Protein AF-A0A2I0QA79-F1 (afdb_monomer)

Nearest PDB structures (foldseek):
  6n4a-assembly2_F  TM=6.161E-01  e=1.098E-01  Cyanobium sp. PCC 7001
  3ab2-assembly3_J  TM=6.605E-01  e=5.230E-01  Corynebacterium glutamicum
  3ab4-assembly3_L  TM=6.770E-01  e=7.060E-01  Corynebacterium glutamicum
  3ab2-assembly4_M  TM=6.476E-01  e=1.287E+00  Corynebacterium glutamicum
  3fmb-assembly1_B  TM=4.091E-01  e=3.047E-01  Bacteroides fragilis NCTC 9343

Sequence (292 aa):
QEEHTGIIWVVPNRPDAFPVNGNRTGNPGLNLAFEDFHVIEYAYLDSLYFEPYTVKLPIYQIRLQEEYAHLEYNFMYLLDNCYPGFFSHFTDPYYNEFFIDGQLISTNNGIIYIYFYDEYFDPTLVLRSNTRSYNKHMNLILRKYDIKSYSYHPFVLNGDTLWRTITILSHYQDALPLYYDLLTNNNLYEYIFISSFRTFGDSSNPCGPYSGISDEVESTFKIFPNPAQDEILISGVIPESVIVYDVLGKMVVTKFDAETNKINIKHLPDGLYILKIISNDAKMYTDKIIKQ

Solvent-accessible surface area (backbone atoms only — not comparable to full-atom values): 16427 Å² total; per-residue (Å²): 128,90,67,60,79,12,69,45,78,34,33,56,76,45,85,41,63,40,65,72,74,44,51,36,39,68,31,38,29,57,15,40,49,32,56,79,54,41,42,69,32,28,43,84,70,51,68,47,58,36,91,91,63,84,49,74,42,61,34,27,38,37,29,30,40,74,95,44,9,82,46,44,64,64,49,50,43,31,40,55,77,41,39,77,36,34,48,69,71,48,69,72,55,88,81,67,83,55,58,60,98,84,41,76,64,74,74,58,43,19,35,36,38,38,31,28,51,77,91,47,66,63,75,41,64,43,59,74,42,51,56,34,40,66,28,71,68,60,40,50,53,37,58,75,60,66,32,71,39,36,46,68,48,75,43,66,59,98,85,39,68,58,34,38,36,35,44,35,41,27,50,44,91,45,34,63,62,48,51,53,56,53,70,71,43,92,64,60,58,78,44,66,46,75,44,75,64,69,78,86,71,80,91,65,74,71,31,68,62,42,39,68,93,78,73,93,63,86,62,74,49,49,71,41,56,68,67,20,53,50,49,37,34,57,41,74,62,66,65,67,45,58,43,33,21,39,69,70,23,46,82,73,46,77,64,60,39,80,92,75,39,33,34,70,44,57,88,56,74,72,44,61,31,36,40,39,36,34,26,80,85,74,47,64,47,61,50,80,41,41,38,93

pLDDT: mean 76.97, std 15.06, range [29.86, 94.44]

Mean predicted aligned error: 12.39 Å

Secondary structure (DSSP, 8-state):
------EEEEB--SGGGSBSSSS-BS-HHHHHHHHHTTEEEEEEEEEEEETTTTEEEEEEEEEE-GGGGGGHHHHHHHHHHHSTTTBTTS---SS---EETTEE--S-EEEEEEEEETTS--GGGSEEETTEES-HHHHHHHHHTT-SEEEEEEEEETTEEEEEEEEEEEEGGGHHHHHHHHHTS----SEEEEE-------SS-TTTTTS-S------SSEEESSSBSSEEEEESS-EEEEEEEETTS-EEE--EETTTTEEE-TTSPSEEEEEEEEETTS-EEEEEEEE-

Radius of gyration: 23.8 Å; Cα contacts (8 Å, |Δi|>4): 567; chains: 1; bounding box: 60×37×67 Å

Foldseek 3Di:
DPDQQQKDKWQAPDQQPADDDFQFGNFQLVLLLSVVLQWPGKAFDAWDQFPVRPDTTIMIMTGHDPVSSVCSQLSVVQCVQQVPRRHVRFPACPDDQDDDVNDGDDFQWWKKKFKDFPPQDDQQLADPDQQDGNDPLVNVLSVVQVWNGWHKDFDDDPNDGGMIMIMTTGRPVCNVVSQVSVVPPPRPTPDMDIHGDHRDDDPDPSNASSRRDDDDPPDLKDWPDAQDAFKIAIPRAQFPAKFKAASRSHTDFGDQDNVRRMGTCNPPDFDKIKMWGQGPVRHIDIDIGGYD

Structure (mmCIF, N/CA/C/O backbone):
data_AF-A0A2I0QA79-F1
#
_entry.id   AF-A0A2I0QA79-F1
#
loop_
_atom_site.group_PDB
_atom_site.id
_atom_site.type_symbol
_atom_site.label_atom_id
_atom_site.label_alt_id
_atom_site.label_comp_id
_atom_site.label_asym_id
_atom_site.label_entity_id
_atom_site.label_seq_id
_atom_site.pdbx_PDB_ins_code
_atom_site.Cartn_x
_atom_site.Cartn_y
_atom_site.Cartn_z
_atom_site.occupancy
_atom_site.B_iso_or_equiv
_atom_site.auth_seq_id
_atom_site.auth_comp_id
_atom_site.auth_asym_id
_atom_site.auth_atom_id
_atom_site.pdbx_PDB_model_num
ATOM 1 N N . GLN A 1 1 ? 10.371 18.541 -3.711 1.00 44.06 1 GLN A N 1
ATOM 2 C CA . GLN A 1 1 ? 9.339 18.197 -2.715 1.00 44.06 1 GLN A CA 1
ATOM 3 C C . GLN A 1 1 ? 8.970 16.755 -2.975 1.00 44.06 1 GLN A C 1
ATOM 5 O O . GLN A 1 1 ? 8.826 16.410 -4.141 1.00 44.06 1 GLN A O 1
ATOM 10 N N . GLU A 1 2 ? 8.923 15.920 -1.943 1.00 54.00 2 GLU A N 1
ATOM 11 C CA . GLU A 1 2 ? 8.399 14.560 -2.076 1.00 54.00 2 GLU A CA 1
ATOM 12 C C . GLU A 1 2 ? 6.900 14.666 -2.377 1.00 54.00 2 GLU A C 1
ATOM 14 O O . GLU A 1 2 ? 6.109 15.102 -1.549 1.00 54.00 2 GLU A O 1
ATOM 19 N N . GLU A 1 3 ? 6.525 14.390 -3.623 1.00 61.09 3 GLU A N 1
ATOM 20 C CA . GLU A 1 3 ? 5.136 14.387 -4.085 1.00 61.09 3 GLU A CA 1
ATOM 21 C C . GLU A 1 3 ? 4.438 13.081 -3.672 1.00 61.09 3 GLU A C 1
ATOM 23 O O . GLU A 1 3 ? 4.570 12.073 -4.357 1.00 61.09 3 GLU A O 1
ATOM 28 N N . HIS A 1 4 ? 3.781 13.059 -2.512 1.00 71.75 4 HIS A N 1
ATOM 29 C CA . HIS A 1 4 ? 3.063 11.870 -2.041 1.00 71.75 4 HIS A CA 1
ATOM 30 C C . HIS A 1 4 ? 1.753 11.692 -2.806 1.00 71.75 4 HIS A C 1
ATOM 32 O O . HIS A 1 4 ? 0.976 12.640 -2.927 1.00 71.75 4 HIS A O 1
ATOM 38 N N . THR A 1 5 ? 1.489 10.478 -3.285 1.00 74.50 5 THR A N 1
ATOM 39 C CA . THR A 1 5 ? 0.268 10.196 -4.057 1.00 74.50 5 THR A CA 1
ATOM 40 C C . THR A 1 5 ? -0.900 9.772 -3.172 1.00 74.50 5 THR A C 1
ATOM 42 O O . THR A 1 5 ? -2.057 9.910 -3.567 1.00 74.50 5 THR A O 1
ATOM 45 N N . GLY A 1 6 ? -0.607 9.262 -1.972 1.00 79.12 6 GLY A N 1
ATOM 46 C CA . GLY A 1 6 ? -1.583 8.611 -1.109 1.00 79.12 6 GLY A CA 1
ATOM 47 C C . GLY A 1 6 ? -2.053 7.277 -1.685 1.00 79.12 6 GLY A C 1
ATOM 48 O O . GLY A 1 6 ? -3.116 6.804 -1.295 1.00 79.12 6 GLY A O 1
ATOM 49 N N . ILE A 1 7 ? -1.321 6.686 -2.632 1.00 82.06 7 ILE A N 1
ATOM 50 C CA . ILE A 1 7 ? -1.709 5.451 -3.311 1.00 82.06 7 ILE A CA 1
ATOM 51 C C . ILE A 1 7 ? -0.731 4.342 -2.938 1.00 82.06 7 ILE A C 1
ATOM 53 O O . ILE A 1 7 ? 0.479 4.485 -3.060 1.00 82.06 7 ILE A O 1
ATOM 57 N N . ILE A 1 8 ? -1.278 3.208 -2.512 1.00 82.12 8 ILE A N 1
ATOM 58 C CA . ILE A 1 8 ? -0.517 2.023 -2.126 1.00 82.12 8 ILE A CA 1
ATOM 59 C C . ILE A 1 8 ? -1.059 0.839 -2.914 1.00 82.12 8 ILE A C 1
ATOM 61 O O . ILE A 1 8 ? -2.264 0.584 -2.914 1.00 82.12 8 ILE A O 1
ATOM 65 N N . TRP A 1 9 ? -0.181 0.088 -3.574 1.00 83.06 9 TRP A N 1
ATOM 66 C CA . TRP A 1 9 ? -0.557 -1.158 -4.240 1.00 83.06 9 TRP A CA 1
ATOM 67 C C . TRP A 1 9 ? -0.188 -2.348 -3.372 1.00 83.06 9 TRP A C 1
ATOM 69 O O . TRP A 1 9 ? 0.894 -2.398 -2.795 1.00 83.06 9 TRP A O 1
ATOM 79 N N . VAL A 1 10 ? -1.105 -3.305 -3.279 1.00 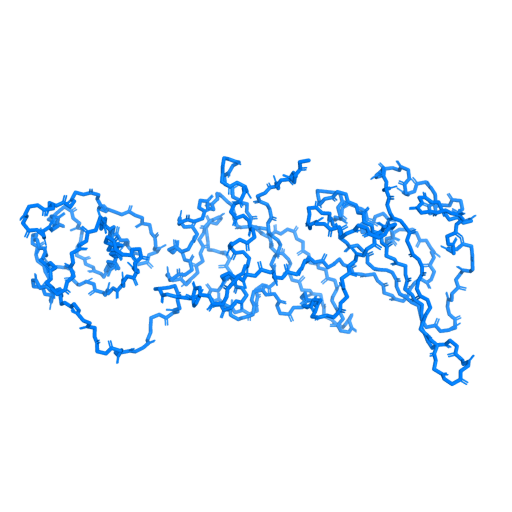81.75 10 VAL A N 1
ATOM 80 C CA . VAL A 1 10 ? -0.984 -4.471 -2.402 1.00 81.75 10 VAL A CA 1
ATOM 81 C C . VAL A 1 10 ? -1.425 -5.735 -3.135 1.00 81.75 10 VAL A C 1
ATOM 83 O O . VAL A 1 10 ? -2.297 -5.700 -4.007 1.00 81.75 10 VAL A O 1
ATOM 86 N N . VAL A 1 11 ? -0.825 -6.864 -2.769 1.00 80.81 11 VAL A N 1
ATOM 87 C CA . VAL A 1 11 ? -1.174 -8.214 -3.232 1.00 80.81 11 VAL A CA 1
ATOM 88 C C . VAL A 1 11 ? -1.498 -9.046 -1.992 1.00 80.81 11 VAL A C 1
ATOM 90 O O . VAL A 1 11 ? -0.636 -9.781 -1.495 1.00 80.81 11 VAL A O 1
ATOM 93 N N . PRO A 1 12 ? -2.715 -8.893 -1.437 1.00 83.44 12 PRO A N 1
ATOM 94 C CA . PRO A 1 12 ? -3.123 -9.609 -0.243 1.00 83.44 12 PRO A CA 1
ATOM 95 C C . PRO A 1 12 ? -3.187 -11.107 -0.553 1.00 83.44 12 PRO A C 1
ATOM 97 O O . PRO A 1 12 ? -3.862 -11.538 -1.487 1.00 83.44 12 PRO A O 1
ATOM 100 N N . ASN A 1 13 ? -2.509 -11.919 0.252 1.00 81.62 13 ASN A N 1
ATOM 101 C CA . ASN A 1 13 ? -2.552 -13.382 0.142 1.00 81.62 13 ASN A CA 1
ATOM 102 C C . ASN A 1 13 ? -3.418 -14.048 1.230 1.00 81.62 13 ASN A C 1
ATOM 104 O O . ASN A 1 13 ? -3.475 -15.276 1.318 1.00 81.62 13 ASN A O 1
ATOM 108 N N . ARG A 1 14 ? -4.099 -13.246 2.058 1.00 82.38 14 ARG A N 1
ATOM 109 C CA . ARG A 1 14 ? -4.958 -13.706 3.153 1.00 82.38 14 ARG A CA 1
ATOM 110 C C . ARG A 1 14 ? -6.431 -13.395 2.886 1.00 82.38 14 ARG A C 1
ATOM 112 O O . ARG A 1 14 ? -6.738 -12.264 2.520 1.00 82.38 14 ARG A O 1
ATOM 119 N N . PRO A 1 15 ? -7.364 -14.327 3.154 1.00 81.69 15 PRO A N 1
ATOM 120 C CA . PRO A 1 15 ? -8.796 -14.102 2.943 1.00 81.69 15 PRO A CA 1
ATOM 121 C C . PRO A 1 15 ? -9.368 -12.875 3.671 1.00 81.69 15 PRO A C 1
ATOM 123 O O . PRO A 1 15 ? -10.214 -12.175 3.125 1.00 81.69 15 PRO A O 1
ATOM 126 N N . ASP A 1 16 ? -8.905 -12.594 4.890 1.00 82.06 16 ASP A N 1
ATOM 127 C CA . ASP A 1 16 ? -9.392 -11.485 5.718 1.00 82.06 16 ASP A CA 1
ATOM 128 C C . ASP A 1 16 ? -8.793 -10.121 5.336 1.00 82.06 16 ASP A C 1
ATOM 130 O O . ASP A 1 16 ? -9.295 -9.093 5.781 1.00 82.06 16 ASP A O 1
ATOM 134 N N . ALA A 1 17 ? -7.768 -10.111 4.482 1.00 84.94 17 ALA A N 1
ATOM 135 C CA . ALA A 1 17 ? -7.099 -8.923 3.961 1.00 84.94 17 ALA A CA 1
ATOM 136 C C . ALA A 1 17 ? -7.733 -8.371 2.673 1.00 84.94 17 ALA A C 1
ATOM 138 O O . ALA A 1 17 ? -7.395 -7.266 2.249 1.00 84.94 17 ALA A O 1
ATOM 139 N N . PHE A 1 18 ? -8.624 -9.125 2.023 1.00 86.06 18 PHE A N 1
ATOM 140 C CA . PHE A 1 18 ? -9.298 -8.682 0.802 1.00 86.06 18 PHE A CA 1
ATOM 141 C C . PHE A 1 18 ? -10.356 -7.605 1.093 1.00 86.06 18 PHE A C 1
ATOM 143 O O . PHE A 1 18 ? -10.943 -7.594 2.181 1.00 86.06 18 PHE A O 1
ATOM 150 N N . PRO A 1 19 ? -10.635 -6.705 0.131 1.00 89.19 19 PRO A N 1
ATOM 151 C CA . PRO A 1 19 ? -11.665 -5.690 0.297 1.00 89.19 19 PRO A CA 1
ATOM 152 C C . PRO A 1 19 ? -13.058 -6.319 0.420 1.00 89.19 19 PRO A C 1
ATOM 154 O O . PRO A 1 19 ? -13.436 -7.183 -0.370 1.00 89.19 19 PRO A O 1
ATOM 157 N N . VAL A 1 20 ? -13.843 -5.839 1.385 1.00 85.75 20 VAL A N 1
ATOM 158 C CA . VAL A 1 20 ? -15.235 -6.258 1.625 1.00 85.75 20 VAL A CA 1
ATOM 159 C C . VAL A 1 20 ? -16.230 -5.247 1.052 1.00 85.75 20 VAL A C 1
ATOM 161 O O . VAL A 1 20 ? -17.222 -5.642 0.445 1.00 85.75 20 VAL A O 1
ATOM 164 N N . ASN A 1 21 ? -15.992 -3.942 1.226 1.00 79.12 21 ASN A N 1
ATOM 165 C CA . ASN A 1 21 ? -16.930 -2.891 0.799 1.00 79.12 21 ASN A CA 1
ATOM 166 C C . ASN A 1 21 ? -16.243 -1.596 0.317 1.00 79.12 21 ASN A C 1
ATOM 168 O O . ASN A 1 21 ? -16.739 -0.497 0.545 1.00 79.12 21 ASN A O 1
ATOM 172 N N . GLY A 1 22 ? -15.110 -1.721 -0.373 1.00 80.88 22 GLY A N 1
ATOM 173 C CA . GLY A 1 22 ? -14.460 -0.594 -1.043 1.00 80.88 22 GLY A CA 1
ATOM 174 C C . GLY A 1 22 ? -13.581 0.285 -0.155 1.00 80.88 22 GLY A C 1
ATOM 175 O O . GLY A 1 22 ? -12.840 1.072 -0.713 1.00 80.88 22 GLY A O 1
ATOM 176 N N . ASN A 1 23 ? -13.601 0.156 1.176 1.00 86.06 23 ASN A N 1
ATOM 177 C CA . ASN A 1 23 ? -12.601 0.746 2.088 1.00 86.06 23 ASN A CA 1
ATOM 178 C C . ASN A 1 23 ? -12.476 -0.018 3.427 1.00 86.06 23 ASN A C 1
ATOM 180 O O . ASN A 1 23 ? -12.029 0.527 4.437 1.00 86.06 23 ASN A O 1
ATOM 184 N N . ARG A 1 24 ? -12.909 -1.281 3.457 1.00 87.62 24 ARG A N 1
ATOM 185 C CA . ARG A 1 24 ? -12.760 -2.198 4.596 1.00 87.62 24 ARG A CA 1
ATOM 186 C C . ARG A 1 24 ? -12.359 -3.574 4.123 1.00 87.62 24 ARG A C 1
ATOM 188 O O . ARG A 1 24 ? -12.534 -3.919 2.955 1.00 87.62 24 ARG A O 1
ATOM 195 N N . THR A 1 25 ? -11.915 -4.370 5.076 1.00 88.81 25 THR A N 1
ATOM 196 C CA . THR A 1 25 ? -11.504 -5.762 4.948 1.00 88.81 25 THR A CA 1
ATOM 197 C C . THR A 1 25 ? -12.267 -6.642 5.939 1.00 88.81 25 THR A C 1
ATOM 199 O O . THR A 1 25 ? -13.051 -6.150 6.758 1.00 88.81 25 THR A O 1
ATOM 202 N N . GLY A 1 26 ? -12.040 -7.953 5.878 1.00 82.81 26 GLY A N 1
ATOM 203 C CA . GLY A 1 26 ? -12.554 -8.899 6.869 1.00 82.81 26 GLY A CA 1
ATOM 204 C C . GLY A 1 26 ? -11.794 -8.872 8.200 1.00 82.81 26 GLY A C 1
ATOM 205 O O . GLY A 1 26 ? -12.225 -9.529 9.145 1.00 82.81 26 GLY A O 1
ATOM 206 N N . ASN A 1 27 ? -10.683 -8.134 8.287 1.00 85.12 27 ASN A N 1
ATOM 207 C CA . ASN A 1 27 ? -9.842 -8.040 9.470 1.00 85.12 27 ASN A CA 1
ATOM 208 C C . ASN A 1 27 ? -10.164 -6.758 10.270 1.00 85.12 27 ASN A C 1
ATOM 210 O O . ASN A 1 27 ? -9.883 -5.653 9.799 1.00 85.12 27 ASN A O 1
ATOM 214 N N . PRO A 1 28 ? -10.727 -6.868 11.490 1.00 81.12 28 PRO A N 1
ATOM 215 C CA . PRO A 1 28 ? -11.092 -5.702 12.291 1.00 81.12 28 PRO A CA 1
ATOM 216 C C . PRO A 1 28 ? -9.902 -4.812 12.652 1.00 81.12 28 PRO A C 1
ATOM 218 O O . PRO A 1 28 ? -10.027 -3.597 12.564 1.00 81.12 28 PRO A O 1
ATOM 221 N N . GL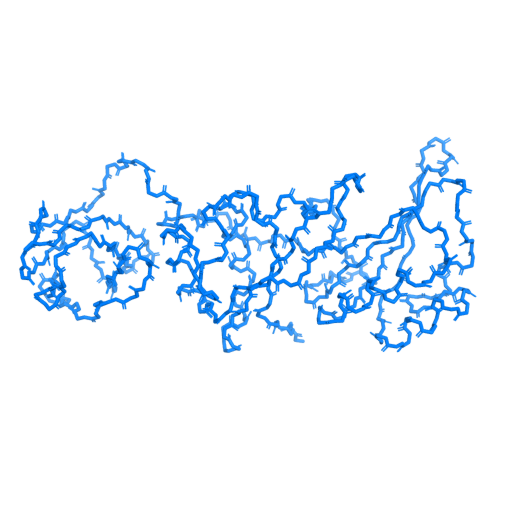Y A 1 29 ? -8.750 -5.398 13.005 1.00 81.25 29 GLY A N 1
ATOM 222 C CA . GLY A 1 29 ? -7.534 -4.639 13.316 1.00 81.25 29 GLY A CA 1
ATOM 223 C C . GLY A 1 29 ? -7.064 -3.823 12.115 1.00 81.25 29 GLY A C 1
ATOM 224 O O . GLY A 1 29 ? -6.727 -2.646 12.250 1.00 81.25 29 GLY A O 1
ATOM 225 N N . LEU A 1 30 ? -7.141 -4.412 10.919 1.00 85.06 30 LEU A N 1
ATOM 226 C CA . LEU A 1 30 ? -6.782 -3.727 9.680 1.00 85.06 30 LEU A CA 1
ATOM 227 C C . LEU A 1 30 ? -7.732 -2.577 9.385 1.00 85.06 30 LEU A C 1
ATOM 229 O O . LEU A 1 30 ? -7.305 -1.519 8.939 1.00 85.06 30 LEU A O 1
ATOM 233 N N . ASN A 1 31 ? -9.014 -2.758 9.685 1.00 88.19 31 ASN A N 1
ATOM 234 C CA . ASN A 1 31 ? -10.001 -1.704 9.520 1.00 88.19 31 ASN A CA 1
ATOM 235 C C . ASN A 1 31 ? -9.768 -0.527 10.477 1.00 88.19 31 ASN A C 1
ATOM 237 O O . ASN A 1 31 ? -10.037 0.605 10.088 1.00 88.19 31 ASN A O 1
ATOM 241 N N . LEU A 1 32 ? -9.221 -0.767 11.677 1.00 85.31 32 LEU A N 1
ATOM 242 C CA . LEU A 1 32 ? -8.761 0.312 12.562 1.00 85.31 32 LEU A CA 1
ATOM 243 C C . LEU A 1 32 ? -7.619 1.095 11.920 1.00 85.31 32 LEU A C 1
ATOM 245 O O . LEU A 1 32 ? -7.675 2.318 11.863 1.00 85.31 32 LEU A O 1
ATOM 249 N N . ALA A 1 33 ? -6.624 0.393 11.369 1.00 87.31 33 ALA A N 1
ATOM 250 C CA . ALA A 1 33 ? -5.546 1.049 10.638 1.00 87.31 33 ALA A CA 1
ATOM 251 C C . ALA A 1 33 ? -6.097 1.836 9.436 1.00 87.31 33 ALA A C 1
ATOM 253 O O . ALA A 1 33 ? -5.720 2.978 9.221 1.00 87.31 33 ALA A O 1
ATOM 254 N N . PHE A 1 34 ? -7.052 1.288 8.686 1.00 91.25 34 PHE A N 1
ATOM 255 C CA . PHE A 1 34 ? -7.658 1.993 7.555 1.00 91.25 34 PHE A CA 1
ATOM 256 C C . PHE A 1 34 ? -8.344 3.303 7.982 1.00 91.25 34 PHE A C 1
ATOM 258 O O . PHE A 1 34 ? -8.256 4.284 7.249 1.00 91.25 34 PHE A O 1
ATOM 265 N N . GLU A 1 35 ? -8.983 3.352 9.156 1.00 88.88 35 GLU A N 1
ATOM 266 C CA . GLU A 1 35 ? -9.507 4.607 9.714 1.00 88.88 35 GLU A CA 1
ATOM 267 C C . GLU A 1 35 ? -8.392 5.579 10.098 1.00 88.88 35 GLU A C 1
ATOM 269 O O . GLU A 1 35 ? -8.428 6.737 9.690 1.00 88.88 35 GLU A O 1
ATOM 274 N N . ASP A 1 36 ? -7.398 5.113 10.855 1.00 86.81 36 ASP A N 1
ATOM 275 C CA . ASP A 1 36 ? -6.316 5.959 11.372 1.00 86.81 36 ASP A CA 1
ATOM 276 C C . ASP A 1 36 ? -5.421 6.528 10.257 1.00 86.81 36 ASP A C 1
ATOM 278 O O . ASP A 1 36 ? -4.838 7.599 10.409 1.00 86.81 36 ASP A O 1
ATOM 282 N N . PHE A 1 37 ? -5.329 5.824 9.127 1.00 90.00 37 PHE A N 1
ATOM 283 C CA . PHE A 1 37 ? -4.609 6.262 7.931 1.00 90.00 37 PHE A CA 1
ATOM 284 C C . PHE A 1 37 ? -5.514 6.923 6.885 1.00 90.00 37 PHE A C 1
ATOM 286 O O . PHE A 1 37 ? -5.036 7.272 5.809 1.00 90.00 37 PHE A O 1
ATOM 293 N N . HIS A 1 38 ? -6.796 7.145 7.190 1.00 93.31 38 HIS A N 1
ATOM 294 C CA . HIS A 1 38 ? -7.742 7.846 6.316 1.00 93.31 38 HIS A CA 1
ATOM 295 C C . HIS A 1 38 ? -7.892 7.200 4.928 1.00 93.31 38 HIS A C 1
ATOM 297 O O . HIS A 1 38 ? -7.897 7.874 3.893 1.00 93.31 38 HIS A O 1
ATOM 303 N N . VAL A 1 39 ? -8.027 5.872 4.900 1.00 94.44 39 VAL A N 1
ATOM 304 C CA . VAL A 1 39 ? -8.279 5.101 3.679 1.00 94.44 39 VAL A CA 1
ATOM 305 C C . VAL A 1 39 ? -9.683 5.392 3.151 1.00 94.44 39 VAL A C 1
ATOM 307 O O . VAL A 1 39 ? -10.697 5.081 3.781 1.00 94.44 39 VAL A O 1
ATOM 310 N N . ILE A 1 40 ? -9.744 5.939 1.940 1.00 94.12 40 ILE A N 1
ATOM 311 C CA . ILE A 1 40 ? -10.993 6.270 1.240 1.00 94.12 40 ILE A CA 1
ATOM 312 C C . ILE A 1 40 ? -11.358 5.252 0.162 1.00 94.12 40 ILE A C 1
ATOM 314 O O . ILE A 1 40 ? -12.507 5.207 -0.272 1.00 94.12 40 ILE A O 1
ATOM 318 N N . GLU A 1 41 ? -10.400 4.444 -0.288 1.00 94.25 41 GLU A N 1
ATOM 319 C CA . GLU A 1 41 ? -10.632 3.386 -1.267 1.00 94.25 41 GLU A CA 1
ATOM 320 C C . GLU A 1 41 ? -9.686 2.215 -1.024 1.00 94.25 41 GLU A C 1
ATOM 322 O O . GLU A 1 41 ? -8.511 2.404 -0.734 1.00 94.25 41 GLU A O 1
ATOM 327 N N . TYR A 1 42 ? -10.209 1.008 -1.184 1.00 93.88 42 TYR A N 1
ATOM 328 C CA . TYR A 1 42 ? -9.489 -0.240 -1.298 1.00 93.88 42 TYR A CA 1
ATOM 329 C C . TYR A 1 42 ? -10.198 -1.109 -2.338 1.00 93.88 42 TYR A C 1
ATOM 331 O O . TYR A 1 42 ? -11.262 -1.680 -2.075 1.00 93.88 42 TYR A O 1
ATOM 339 N N . ALA A 1 43 ? -9.644 -1.152 -3.546 1.00 90.50 43 ALA A N 1
ATOM 340 C CA . ALA A 1 43 ? -10.310 -1.710 -4.716 1.00 90.50 43 ALA A CA 1
ATOM 341 C C . ALA A 1 43 ? -9.367 -2.568 -5.557 1.00 90.50 43 ALA A C 1
ATOM 343 O O . ALA A 1 43 ? -8.157 -2.358 -5.578 1.00 90.50 43 ALA A O 1
ATOM 344 N N . TYR A 1 44 ? -9.936 -3.544 -6.264 1.00 88.56 44 TYR A N 1
ATOM 345 C CA . TYR A 1 44 ? -9.202 -4.304 -7.270 1.00 88.56 44 TYR A CA 1
ATOM 346 C C . TYR A 1 44 ? -8.732 -3.357 -8.374 1.00 88.56 44 TYR A C 1
ATOM 348 O O . TYR A 1 44 ? -9.539 -2.604 -8.922 1.00 88.56 44 TYR A O 1
ATOM 356 N N . LEU A 1 45 ? -7.440 -3.410 -8.687 1.00 83.69 45 LEU A N 1
ATOM 357 C CA . LEU A 1 45 ? -6.834 -2.613 -9.743 1.00 83.69 45 LEU A CA 1
ATOM 358 C C . LEU A 1 45 ? -6.698 -3.451 -11.013 1.00 83.69 45 LEU A C 1
ATOM 360 O O . LEU A 1 45 ? -7.305 -3.142 -12.035 1.00 83.69 45 LEU A O 1
ATOM 364 N N . ASP A 1 46 ? -5.920 -4.529 -10.934 1.00 78.94 46 ASP A N 1
ATOM 365 C CA . ASP A 1 46 ? -5.675 -5.434 -12.052 1.00 78.94 46 ASP A CA 1
ATOM 366 C C . ASP A 1 46 ? -5.118 -6.772 -11.555 1.00 78.94 46 ASP A C 1
ATOM 368 O O . ASP A 1 46 ? -5.013 -7.006 -10.357 1.00 78.94 46 ASP A O 1
ATOM 372 N N . SER A 1 47 ? -4.747 -7.669 -12.459 1.00 78.50 47 SER A N 1
ATOM 373 C CA . SER A 1 47 ? -4.004 -8.877 -12.137 1.00 78.50 47 SER A CA 1
ATOM 374 C C . SER A 1 47 ? -2.699 -8.884 -12.930 1.00 78.50 47 SER A C 1
ATOM 376 O O . SER A 1 47 ? -2.731 -8.897 -14.162 1.00 78.50 47 SER A O 1
ATOM 378 N N . LEU A 1 48 ? -1.557 -8.902 -12.243 1.00 69.19 48 LEU A N 1
ATOM 379 C CA . LEU A 1 48 ? -0.232 -8.901 -12.871 1.00 69.19 48 LEU A CA 1
ATOM 380 C C . LEU A 1 48 ? 0.481 -10.236 -12.660 1.00 69.19 48 LEU A C 1
ATOM 382 O O . LEU A 1 48 ? 0.151 -11.008 -11.757 1.00 69.19 48 LEU A O 1
ATOM 386 N N . TYR A 1 49 ? 1.458 -10.517 -13.517 1.00 64.50 49 TYR A N 1
ATOM 387 C CA . TYR A 1 49 ? 2.377 -11.627 -13.302 1.00 64.50 49 TYR A CA 1
ATOM 388 C C . TYR A 1 49 ? 3.493 -11.194 -12.351 1.00 64.50 49 TYR A C 1
ATOM 390 O O . TYR A 1 49 ? 4.100 -10.143 -12.550 1.00 64.50 49 TYR A O 1
ATOM 398 N N . PHE A 1 50 ? 3.771 -12.028 -11.354 1.00 58.72 50 PHE A N 1
ATOM 399 C CA . PHE A 1 50 ? 4.896 -11.871 -10.432 1.00 58.72 50 PHE A CA 1
ATOM 400 C C . PHE A 1 50 ? 5.865 -13.035 -10.598 1.00 58.72 50 PHE A C 1
ATOM 402 O O . PHE A 1 50 ? 5.429 -14.119 -10.984 1.00 58.72 50 PHE A O 1
ATOM 409 N N . GLU A 1 51 ? 7.153 -12.837 -10.299 1.00 51.44 51 GLU A N 1
ATOM 410 C CA . GLU A 1 51 ? 8.157 -13.909 -10.325 1.00 51.44 51 GLU A CA 1
ATOM 411 C C . GLU A 1 51 ? 7.685 -15.116 -9.480 1.00 51.44 51 GLU A C 1
ATOM 413 O O . GLU A 1 51 ? 7.213 -14.919 -8.355 1.00 51.44 51 GLU A O 1
ATOM 418 N N . PRO A 1 52 ? 7.773 -16.366 -9.990 1.00 52.25 52 PRO A N 1
ATOM 419 C CA . PRO A 1 52 ? 8.403 -16.819 -11.244 1.00 52.25 52 PRO A CA 1
ATOM 420 C C . PRO A 1 52 ? 7.477 -16.873 -12.484 1.00 52.25 52 PRO A C 1
ATOM 422 O O . PRO A 1 52 ? 7.585 -17.773 -13.310 1.00 52.25 52 PRO A O 1
ATOM 425 N N . TYR A 1 53 ? 6.561 -15.916 -12.652 1.00 55.09 53 TYR A N 1
ATOM 426 C CA . TYR A 1 53 ? 5.667 -15.715 -13.815 1.00 55.09 53 TYR A CA 1
ATOM 427 C C . TYR A 1 53 ? 4.699 -16.866 -14.110 1.00 55.09 53 TYR A C 1
ATOM 429 O O . TYR A 1 53 ? 3.996 -16.860 -15.119 1.00 55.09 53 TYR A O 1
ATOM 437 N N . THR A 1 54 ? 4.591 -17.831 -13.200 1.00 54.81 54 THR A N 1
ATOM 438 C CA . THR A 1 54 ? 3.625 -18.930 -13.288 1.00 54.81 54 THR A CA 1
ATOM 439 C C . THR A 1 54 ? 2.264 -18.567 -12.707 1.00 54.81 54 THR A C 1
ATOM 441 O O . THR A 1 54 ? 1.289 -19.276 -12.951 1.00 54.81 54 THR A O 1
ATOM 444 N N . VAL A 1 55 ? 2.180 -17.489 -11.922 1.00 58.31 55 VAL A N 1
ATOM 445 C CA . VAL A 1 55 ? 0.958 -17.102 -11.215 1.00 58.31 55 VAL A CA 1
ATOM 446 C C . VAL A 1 55 ? 0.623 -15.650 -11.521 1.00 58.31 55 VAL A C 1
ATOM 448 O O . VAL A 1 55 ? 1.427 -14.742 -11.311 1.00 58.31 55 VAL A O 1
ATOM 451 N N . LYS A 1 56 ? -0.591 -15.447 -12.032 1.00 70.50 56 LYS A N 1
ATOM 452 C CA . LYS A 1 56 ? -1.201 -14.133 -12.192 1.00 70.50 56 LYS A CA 1
ATOM 453 C C . LYS A 1 56 ? -1.934 -13.805 -10.895 1.00 70.50 56 LYS A C 1
ATOM 455 O O . LYS A 1 56 ? -2.830 -14.555 -10.507 1.00 70.50 56 LYS A O 1
ATOM 460 N N . LEU A 1 57 ? -1.547 -12.728 -10.225 1.00 72.19 57 LEU A N 1
ATOM 461 C CA . LEU A 1 57 ? -2.080 -12.370 -8.915 1.00 72.19 57 LEU A CA 1
ATOM 462 C C . LEU A 1 57 ? -2.840 -11.052 -8.971 1.00 72.19 57 LEU A C 1
ATOM 464 O O . LEU A 1 57 ? -2.412 -10.140 -9.683 1.00 72.19 57 LEU A O 1
ATOM 468 N N . PRO A 1 58 ? -3.949 -10.941 -8.225 1.00 78.38 58 PRO A N 1
ATOM 469 C CA . PRO A 1 58 ? -4.712 -9.712 -8.158 1.00 78.38 58 PRO A CA 1
ATOM 470 C C . PRO A 1 58 ? -3.938 -8.653 -7.363 1.00 78.38 58 PRO A C 1
ATOM 472 O O . PRO A 1 58 ? -3.535 -8.875 -6.222 1.00 78.38 58 PRO A O 1
ATOM 475 N N . ILE A 1 59 ? -3.761 -7.493 -7.980 1.00 80.19 59 ILE A N 1
ATOM 476 C CA . ILE A 1 59 ? -3.282 -6.270 -7.353 1.00 80.19 59 ILE A CA 1
ATOM 477 C C . ILE A 1 59 ? -4.487 -5.435 -6.960 1.00 80.19 59 ILE A C 1
ATOM 479 O O . ILE A 1 59 ? -5.426 -5.237 -7.737 1.00 80.19 59 ILE A O 1
ATOM 483 N N . TYR A 1 60 ? -4.424 -4.904 -5.752 1.00 85.94 60 TYR A N 1
ATOM 484 C CA . TYR A 1 60 ? -5.397 -3.973 -5.225 1.00 85.94 60 TYR A CA 1
ATOM 485 C C . TYR A 1 60 ? -4.729 -2.636 -4.953 1.00 85.94 60 TYR A C 1
ATOM 487 O O . TYR A 1 60 ? -3.553 -2.570 -4.601 1.00 85.94 60 TYR A O 1
ATOM 495 N N . GLN A 1 61 ? -5.507 -1.577 -5.100 1.00 87.06 61 GLN A N 1
ATOM 496 C CA . GLN A 1 61 ? -5.117 -0.221 -4.779 1.00 87.06 61 GLN A CA 1
ATOM 497 C C . GLN A 1 61 ? -5.798 0.205 -3.487 1.00 87.06 61 GLN A C 1
ATOM 499 O O . GLN A 1 61 ? -7.022 0.129 -3.385 1.00 87.06 61 GLN A O 1
ATOM 504 N N . ILE A 1 62 ? -5.009 0.696 -2.540 1.00 90.06 62 ILE A N 1
ATOM 505 C CA . ILE A 1 62 ? -5.467 1.468 -1.394 1.00 90.06 62 ILE A CA 1
ATOM 506 C C . ILE A 1 62 ? -5.199 2.947 -1.686 1.00 90.06 62 ILE A C 1
ATOM 508 O O . ILE A 1 62 ? -4.102 3.300 -2.113 1.00 90.06 62 ILE A O 1
ATOM 512 N N . ARG A 1 63 ? -6.193 3.809 -1.467 1.00 90.62 63 ARG A N 1
ATOM 513 C CA . ARG A 1 63 ? -6.070 5.265 -1.600 1.00 90.62 63 ARG A CA 1
ATOM 514 C C . ARG A 1 63 ? -6.370 5.936 -0.268 1.00 90.62 63 ARG A C 1
ATOM 516 O O . ARG A 1 63 ? -7.430 5.701 0.318 1.00 90.62 63 ARG A O 1
ATOM 523 N N . LEU A 1 64 ? -5.459 6.795 0.163 1.00 91.12 64 LEU A N 1
ATOM 524 C CA . LEU A 1 64 ? -5.617 7.703 1.289 1.00 91.12 64 LEU A CA 1
ATOM 525 C C . LEU A 1 64 ? -6.324 8.978 0.835 1.00 91.12 64 LEU A C 1
ATOM 527 O O . LEU A 1 64 ? -6.268 9.368 -0.334 1.00 91.12 64 LEU A O 1
ATOM 531 N N . GLN A 1 65 ? -6.995 9.647 1.761 1.00 93.19 65 GLN A N 1
ATOM 532 C CA . GLN A 1 65 ? -7.469 11.004 1.527 1.00 93.19 65 GLN A CA 1
ATOM 533 C C . GLN A 1 65 ? -6.273 11.940 1.262 1.00 93.19 65 GLN A C 1
ATOM 535 O O . GLN A 1 65 ? -5.236 11.824 1.909 1.00 93.19 65 GLN A O 1
ATOM 540 N N . GLU A 1 66 ? -6.417 12.872 0.313 1.00 89.31 66 GLU A N 1
ATOM 541 C CA . GLU A 1 66 ? -5.311 13.686 -0.231 1.00 89.31 66 GLU A CA 1
ATOM 542 C C . GLU A 1 66 ? -4.500 14.427 0.845 1.00 89.31 66 GLU A C 1
ATOM 544 O O . GLU A 1 66 ? -3.272 14.417 0.823 1.00 89.31 66 GLU A O 1
ATOM 549 N N . GLU A 1 67 ? -5.167 15.001 1.849 1.00 92.00 67 GLU A N 1
ATOM 550 C CA . GLU A 1 67 ? -4.501 15.705 2.956 1.00 92.00 67 GLU A CA 1
ATOM 551 C C . GLU A 1 67 ? -3.625 14.783 3.833 1.00 92.00 67 GLU A C 1
ATOM 553 O O . GLU A 1 67 ? -2.676 15.242 4.472 1.00 92.00 67 GLU A O 1
ATOM 558 N N . TYR A 1 68 ? -3.881 13.472 3.795 1.00 89.12 68 TYR A N 1
ATOM 559 C CA . TYR A 1 68 ? -3.151 12.425 4.510 1.00 89.12 68 TYR A CA 1
ATOM 560 C C . TYR A 1 68 ? -2.202 11.620 3.612 1.00 89.12 68 TYR A C 1
ATOM 562 O O . TYR A 1 68 ? -1.593 10.661 4.082 1.00 89.12 68 TYR A O 1
ATOM 570 N N . ALA A 1 69 ? -1.999 12.019 2.349 1.00 84.75 69 ALA A N 1
ATOM 571 C CA . ALA A 1 69 ? -1.087 11.335 1.427 1.00 84.75 69 ALA A CA 1
ATOM 572 C C . ALA A 1 69 ? 0.341 11.192 1.991 1.00 84.75 69 ALA A C 1
ATOM 574 O O . ALA A 1 69 ? 1.014 10.197 1.750 1.00 84.75 69 ALA A O 1
ATOM 575 N N . HIS A 1 70 ? 0.786 12.138 2.820 1.00 81.94 70 HIS A N 1
ATOM 576 C CA . HIS A 1 70 ? 2.082 12.092 3.503 1.00 81.94 70 HIS A CA 1
ATOM 577 C C . HIS A 1 70 ? 2.250 10.905 4.479 1.00 81.94 70 HIS A C 1
ATOM 579 O O . HIS A 1 70 ? 3.376 10.582 4.854 1.00 81.94 70 HIS A O 1
ATOM 585 N N . LEU A 1 71 ? 1.160 10.244 4.890 1.00 82.38 71 LEU A N 1
ATOM 586 C CA . LEU A 1 71 ? 1.188 9.059 5.755 1.00 82.38 71 LEU A CA 1
ATOM 587 C C . LEU A 1 71 ? 1.415 7.746 4.991 1.00 82.38 71 LEU A C 1
ATOM 589 O O . LEU A 1 71 ? 1.580 6.710 5.636 1.00 82.38 71 LEU A O 1
ATOM 593 N N . GLU A 1 72 ? 1.443 7.781 3.653 1.00 80.31 72 GLU A N 1
ATOM 594 C CA . GLU A 1 72 ? 1.600 6.617 2.765 1.00 80.31 72 GLU A CA 1
ATOM 595 C C . GLU A 1 72 ? 2.715 5.677 3.250 1.00 80.31 72 GLU A C 1
ATOM 597 O O . GLU A 1 72 ? 2.471 4.497 3.492 1.00 80.31 72 GLU A O 1
ATOM 602 N N . TYR A 1 73 ? 3.903 6.217 3.530 1.00 75.62 73 TYR A N 1
ATOM 603 C CA . TYR A 1 73 ? 5.059 5.437 3.982 1.00 75.62 73 TYR A CA 1
ATOM 604 C C . TYR A 1 73 ? 4.862 4.747 5.331 1.00 75.62 73 TYR A C 1
ATOM 606 O O . TYR A 1 73 ? 5.164 3.561 5.476 1.00 75.62 73 TYR A O 1
ATOM 614 N N . ASN A 1 74 ? 4.326 5.471 6.313 1.00 77.31 74 ASN A N 1
ATOM 615 C CA . ASN A 1 74 ? 4.047 4.910 7.634 1.00 77.31 74 ASN A CA 1
ATOM 616 C C . ASN A 1 74 ? 3.003 3.795 7.539 1.00 77.31 74 ASN A C 1
ATOM 618 O O . ASN A 1 74 ? 3.097 2.791 8.247 1.00 77.31 74 ASN A O 1
ATOM 622 N N . PHE A 1 75 ? 2.029 3.953 6.641 1.00 83.25 75 PHE A N 1
ATOM 623 C CA . PHE A 1 75 ? 0.999 2.951 6.449 1.00 83.25 75 PHE A CA 1
ATOM 624 C C . PHE A 1 75 ? 1.551 1.689 5.796 1.00 83.25 75 PHE A C 1
ATOM 626 O O . PHE A 1 75 ? 1.288 0.587 6.269 1.00 83.25 75 PHE A O 1
ATOM 633 N N . MET A 1 76 ? 2.366 1.844 4.754 1.00 80.12 76 MET A N 1
ATOM 634 C CA . MET A 1 76 ? 3.042 0.722 4.108 1.00 80.12 76 MET A CA 1
ATOM 635 C C . MET A 1 76 ? 3.915 -0.058 5.087 1.00 80.12 76 MET A C 1
ATOM 637 O O . MET A 1 76 ? 3.829 -1.283 5.130 1.00 80.12 76 MET A O 1
ATOM 641 N N . TYR A 1 77 ? 4.690 0.642 5.920 1.00 75.69 77 TYR A N 1
ATOM 642 C CA . TYR A 1 77 ? 5.513 0.017 6.956 1.00 75.69 77 TYR A CA 1
ATOM 643 C C . TYR A 1 77 ? 4.680 -0.809 7.944 1.00 75.69 77 TYR A C 1
ATOM 645 O O . TYR A 1 77 ? 5.048 -1.936 8.281 1.00 75.69 77 TYR A O 1
ATOM 653 N N . LEU A 1 78 ? 3.531 -0.282 8.373 1.00 80.44 78 LEU A N 1
ATOM 654 C CA . LEU A 1 78 ? 2.591 -0.996 9.235 1.00 80.44 78 LEU A CA 1
ATOM 655 C C . LEU A 1 78 ? 1.961 -2.205 8.531 1.00 80.44 78 LEU A C 1
ATOM 657 O O . LEU A 1 78 ? 1.863 -3.272 9.132 1.00 80.44 78 LEU A O 1
ATOM 661 N N . LEU A 1 79 ? 1.547 -2.069 7.269 1.00 81.88 79 LEU A N 1
ATOM 662 C CA . LEU A 1 79 ? 0.993 -3.179 6.490 1.00 81.88 79 LEU A CA 1
ATOM 663 C C . LEU A 1 79 ? 2.006 -4.321 6.354 1.00 81.88 79 LEU A C 1
ATOM 665 O O . LEU A 1 79 ? 1.643 -5.477 6.557 1.00 81.88 79 LEU A O 1
ATOM 669 N N . ASP A 1 80 ? 3.269 -4.002 6.084 1.00 77.00 80 ASP A N 1
ATOM 670 C CA . ASP A 1 80 ? 4.320 -4.997 5.880 1.00 77.00 80 ASP A CA 1
ATOM 671 C C . ASP A 1 80 ? 4.690 -5.736 7.175 1.00 77.00 80 ASP A C 1
ATOM 673 O O . ASP A 1 80 ? 4.694 -6.967 7.227 1.00 77.00 80 ASP A O 1
ATOM 677 N N . ASN A 1 81 ? 4.890 -4.990 8.266 1.00 75.50 81 ASN A N 1
ATOM 678 C CA . ASN A 1 81 ? 5.324 -5.568 9.540 1.00 75.50 81 ASN A CA 1
ATOM 679 C C . ASN A 1 81 ? 4.195 -6.272 10.305 1.00 75.50 81 ASN A C 1
ATOM 681 O O . ASN A 1 81 ? 4.447 -7.219 11.050 1.00 75.50 81 ASN A O 1
ATOM 685 N N . CYS A 1 82 ? 2.954 -5.804 10.159 1.00 78.19 82 CYS A N 1
ATOM 686 C CA . CYS A 1 82 ? 1.853 -6.182 11.053 1.00 78.19 82 CYS A CA 1
ATOM 687 C C . CYS A 1 82 ? 0.770 -7.001 10.358 1.00 78.19 82 CYS A C 1
ATOM 689 O O . CYS A 1 82 ? -0.002 -7.699 11.019 1.00 78.19 82 CYS A O 1
ATOM 691 N N . TYR A 1 83 ? 0.739 -6.962 9.026 1.00 77.62 83 TYR A N 1
ATOM 692 C CA . TYR A 1 83 ? -0.167 -7.749 8.201 1.00 77.62 83 TYR A CA 1
ATOM 693 C C . TYR A 1 83 ? 0.636 -8.530 7.160 1.00 77.62 83 TYR A C 1
ATOM 695 O O . TYR A 1 83 ? 0.513 -8.279 5.956 1.00 77.62 83 TYR A O 1
ATOM 703 N N . PRO A 1 84 ? 1.442 -9.517 7.607 1.00 73.31 84 PRO A N 1
ATOM 704 C CA . PRO A 1 84 ? 2.270 -10.297 6.704 1.00 73.31 84 PRO A CA 1
ATOM 705 C C . PRO A 1 84 ? 1.403 -10.897 5.599 1.00 73.31 84 PRO A C 1
ATOM 707 O O . PRO A 1 84 ? 0.334 -11.464 5.860 1.00 73.31 84 PRO A O 1
ATOM 710 N N . GLY A 1 85 ? 1.875 -10.749 4.361 1.00 71.81 85 GLY A N 1
ATOM 711 C CA . GLY A 1 85 ? 1.168 -11.222 3.179 1.00 71.81 85 GLY A CA 1
ATOM 712 C C . GLY A 1 85 ? 0.418 -10.161 2.369 1.00 71.81 85 GLY A C 1
ATOM 713 O O . GLY A 1 85 ? -0.126 -10.505 1.323 1.00 71.81 85 GLY A O 1
ATOM 714 N N . PHE A 1 86 ? 0.430 -8.889 2.785 1.00 75.75 86 PHE A N 1
ATOM 715 C CA . PHE A 1 86 ? -0.037 -7.758 1.963 1.00 75.75 86 PHE A CA 1
ATOM 716 C C . PHE A 1 86 ? 0.880 -7.444 0.777 1.00 75.75 86 PHE A C 1
ATOM 718 O O . PHE A 1 86 ? 0.412 -6.991 -0.266 1.00 75.75 86 PHE A O 1
ATOM 725 N N . PHE A 1 87 ? 2.172 -7.734 0.919 1.00 73.94 87 PHE A N 1
ATOM 726 C CA . PHE A 1 87 ? 3.192 -7.486 -0.099 1.00 73.94 87 PHE A CA 1
ATOM 727 C C . PHE A 1 87 ? 3.841 -8.778 -0.600 1.00 73.94 87 PHE A C 1
ATOM 729 O O . PHE A 1 87 ? 4.953 -8.760 -1.101 1.00 73.94 87 PHE A O 1
ATOM 736 N N . SER A 1 88 ? 3.134 -9.908 -0.489 1.00 63.69 88 SER A N 1
ATOM 737 C CA . SER A 1 88 ? 3.653 -11.277 -0.672 1.00 63.69 88 SER A CA 1
ATOM 738 C C . SER A 1 88 ? 4.458 -11.556 -1.951 1.00 63.69 88 SER A C 1
ATOM 740 O O . SER A 1 88 ? 5.209 -12.528 -1.990 1.00 63.69 88 SER A O 1
ATOM 742 N N . HIS A 1 89 ? 4.321 -10.715 -2.975 1.00 63.16 89 HIS A N 1
ATOM 743 C CA . HIS A 1 89 ? 5.051 -10.817 -4.236 1.00 63.16 89 HIS A CA 1
ATOM 744 C C . HIS A 1 89 ? 5.733 -9.517 -4.674 1.00 63.16 89 HIS A C 1
ATOM 746 O O . HIS A 1 89 ? 6.374 -9.483 -5.724 1.00 63.16 89 HIS A O 1
ATOM 752 N N . PHE A 1 90 ? 5.634 -8.453 -3.879 1.00 62.19 90 PHE A N 1
ATOM 753 C CA . PHE A 1 90 ? 6.529 -7.319 -4.036 1.00 62.19 90 PHE A CA 1
ATOM 754 C C . PHE A 1 90 ? 7.867 -7.716 -3.413 1.00 62.19 90 PHE A C 1
ATOM 756 O O . PHE A 1 90 ? 7.941 -8.080 -2.244 1.00 62.19 90 PHE A O 1
ATOM 763 N N . THR A 1 91 ? 8.930 -7.718 -4.214 1.00 52.31 91 THR A N 1
ATOM 764 C CA . THR A 1 91 ? 10.275 -7.973 -3.701 1.00 52.31 91 THR A CA 1
ATOM 765 C C . THR A 1 91 ? 10.681 -6.813 -2.809 1.00 52.31 91 THR A C 1
ATOM 767 O O . THR A 1 91 ? 10.863 -5.697 -3.297 1.00 52.31 91 THR A O 1
ATOM 770 N N . ASP A 1 92 ? 10.849 -7.104 -1.528 1.00 45.56 92 ASP A N 1
ATOM 771 C CA . ASP A 1 92 ? 11.425 -6.205 -0.545 1.00 45.56 92 ASP A CA 1
ATOM 772 C C . ASP A 1 92 ? 12.851 -5.826 -1.005 1.00 45.56 92 ASP A C 1
ATOM 774 O O . ASP A 1 92 ? 13.718 -6.708 -1.110 1.00 45.56 92 ASP A O 1
ATOM 778 N N . PRO A 1 93 ? 13.148 -4.564 -1.371 1.00 40.81 93 PRO A N 1
ATOM 779 C CA . PRO A 1 93 ? 14.467 -4.181 -1.852 1.00 40.81 93 PRO A CA 1
ATOM 780 C C . PRO A 1 93 ? 15.416 -3.998 -0.662 1.00 40.81 93 PRO A C 1
ATOM 782 O O . PRO A 1 93 ? 15.962 -2.918 -0.439 1.00 40.81 93 PRO A O 1
ATOM 785 N N . TYR A 1 94 ? 15.657 -5.076 0.084 1.00 35.38 94 TYR A N 1
ATOM 786 C CA . TYR A 1 94 ? 16.522 -5.111 1.267 1.00 35.38 94 TYR A CA 1
ATOM 787 C C . TYR A 1 94 ? 17.978 -4.684 0.976 1.00 35.38 94 TYR A C 1
ATOM 789 O O . TYR A 1 94 ? 18.723 -4.401 1.910 1.00 35.38 94 TYR A O 1
ATOM 797 N N . TYR A 1 95 ? 18.405 -4.600 -0.298 1.00 29.86 95 TYR A N 1
ATOM 798 C CA . TYR A 1 95 ? 19.825 -4.415 -0.642 1.00 29.86 95 TYR A CA 1
ATOM 799 C C . TYR A 1 95 ? 20.195 -3.344 -1.680 1.00 29.86 95 TYR A C 1
ATOM 801 O O . TYR A 1 95 ? 21.370 -3.003 -1.749 1.00 29.86 95 TYR A O 1
ATOM 809 N N . ASN A 1 96 ? 19.267 -2.744 -2.437 1.00 38.31 96 ASN A N 1
ATOM 810 C CA . ASN A 1 96 ? 19.652 -1.787 -3.493 1.00 38.31 96 ASN A CA 1
ATOM 811 C C . ASN A 1 96 ? 19.136 -0.381 -3.194 1.00 38.31 96 ASN A C 1
ATOM 813 O O . ASN A 1 96 ? 17.957 -0.086 -3.369 1.00 38.31 96 ASN A O 1
ATOM 817 N N . GLU A 1 97 ? 19.992 0.467 -2.630 1.00 44.22 97 GLU A N 1
ATOM 818 C CA . GLU A 1 97 ? 19.727 1.903 -2.548 1.00 44.22 97 GLU A CA 1
ATOM 819 C C . GLU A 1 97 ? 19.875 2.442 -3.974 1.00 44.22 97 GLU A C 1
ATOM 821 O O . GLU A 1 97 ? 20.942 2.314 -4.577 1.00 44.22 97 GLU A O 1
ATOM 826 N N . PHE A 1 98 ? 18.798 2.972 -4.559 1.00 44.16 98 PHE A N 1
ATOM 827 C CA . PHE A 1 98 ? 18.875 3.533 -5.905 1.00 44.16 98 PHE A CA 1
ATOM 828 C C . PHE A 1 98 ? 19.404 4.958 -5.829 1.00 44.16 98 PHE A C 1
ATOM 830 O O . PHE A 1 98 ? 18.700 5.886 -5.430 1.00 44.16 98 PHE A O 1
ATOM 837 N N . PHE A 1 99 ? 20.658 5.112 -6.238 1.00 49.16 99 PHE A N 1
ATOM 838 C CA . PHE A 1 99 ? 21.282 6.407 -6.433 1.00 49.16 99 PHE A CA 1
ATOM 839 C C . PHE A 1 99 ? 21.294 6.758 -7.922 1.00 49.16 99 PHE A C 1
ATOM 841 O O . PHE A 1 99 ? 21.771 5.970 -8.738 1.00 49.16 99 PHE A O 1
ATOM 848 N N . ILE A 1 100 ? 20.835 7.957 -8.280 1.00 47.09 100 ILE A N 1
ATOM 849 C CA . ILE A 1 100 ? 21.198 8.586 -9.560 1.00 47.09 100 ILE A CA 1
ATOM 850 C C . ILE A 1 100 ? 22.119 9.744 -9.248 1.00 47.09 100 ILE A C 1
ATOM 852 O O . ILE A 1 100 ? 21.803 10.582 -8.408 1.00 47.09 100 ILE A O 1
ATOM 856 N N . ASP A 1 101 ? 23.272 9.770 -9.912 1.00 50.84 101 ASP A N 1
ATOM 857 C CA . ASP A 1 101 ? 24.270 10.831 -9.766 1.00 50.84 101 ASP A CA 1
ATOM 858 C C . ASP A 1 101 ? 24.667 11.093 -8.295 1.00 50.84 101 ASP A C 1
ATOM 860 O O . ASP A 1 101 ? 24.957 12.218 -7.892 1.00 50.84 101 ASP A O 1
ATOM 864 N N . GLY A 1 102 ? 24.674 10.036 -7.471 1.00 47.25 102 GLY A N 1
ATOM 865 C CA . GLY A 1 102 ? 25.013 10.100 -6.045 1.00 47.25 102 GLY A CA 1
ATOM 866 C C . GLY A 1 102 ? 23.891 10.599 -5.127 1.00 47.25 102 GLY A C 1
ATOM 867 O O . GLY A 1 102 ? 24.119 10.730 -3.927 1.00 47.25 102 GLY A O 1
ATOM 868 N N . GLN A 1 103 ? 22.688 10.852 -5.650 1.00 45.69 103 GLN A N 1
ATOM 869 C CA . GLN A 1 103 ? 21.505 11.188 -4.854 1.00 45.69 103 GLN A CA 1
ATOM 870 C C . GLN A 1 103 ? 20.573 9.990 -4.727 1.00 45.69 103 GLN A C 1
ATOM 872 O O . GLN A 1 103 ? 20.215 9.372 -5.730 1.00 45.69 103 GLN A O 1
ATOM 877 N N . LEU A 1 104 ? 20.175 9.684 -3.491 1.00 49.66 104 LEU A N 1
ATOM 878 C CA . LEU A 1 104 ? 19.158 8.680 -3.206 1.00 49.66 104 LEU A CA 1
ATOM 879 C C . LEU A 1 104 ? 17.835 9.129 -3.826 1.00 49.66 104 LEU A C 1
ATOM 881 O O . LEU A 1 104 ? 17.378 10.247 -3.578 1.00 49.66 104 LEU A O 1
ATOM 885 N N . ILE A 1 105 ? 17.209 8.256 -4.608 1.00 50.34 105 ILE A N 1
ATOM 886 C CA . ILE A 1 105 ? 15.886 8.531 -5.156 1.00 50.34 105 ILE A CA 1
ATOM 887 C C . ILE A 1 105 ? 14.833 7.986 -4.211 1.00 50.34 105 ILE A C 1
ATOM 889 O O . ILE A 1 105 ? 14.639 6.779 -4.089 1.00 50.34 105 ILE A O 1
ATOM 893 N N . SER A 1 106 ? 14.166 8.931 -3.557 1.00 46.31 106 SER A N 1
ATOM 894 C CA . SER A 1 106 ? 12.955 8.724 -2.776 1.00 46.31 106 SER A CA 1
ATOM 895 C C . SER A 1 106 ? 11.761 8.322 -3.659 1.00 46.31 106 SER A C 1
ATOM 897 O O . SER A 1 106 ? 11.698 8.585 -4.863 1.00 46.31 106 SER A O 1
ATOM 899 N N . THR A 1 107 ? 10.837 7.622 -3.021 1.00 48.84 107 THR A N 1
ATOM 900 C CA . THR A 1 107 ? 10.019 6.499 -3.488 1.00 48.84 107 THR A CA 1
ATOM 901 C C . THR A 1 107 ? 8.654 6.861 -4.071 1.00 48.84 107 THR A C 1
ATOM 903 O O . THR A 1 107 ? 7.804 5.998 -4.197 1.00 48.84 107 THR A O 1
ATOM 906 N N . ASN A 1 108 ? 8.452 8.082 -4.565 1.00 52.94 108 ASN A N 1
ATOM 907 C CA . ASN A 1 108 ? 7.196 8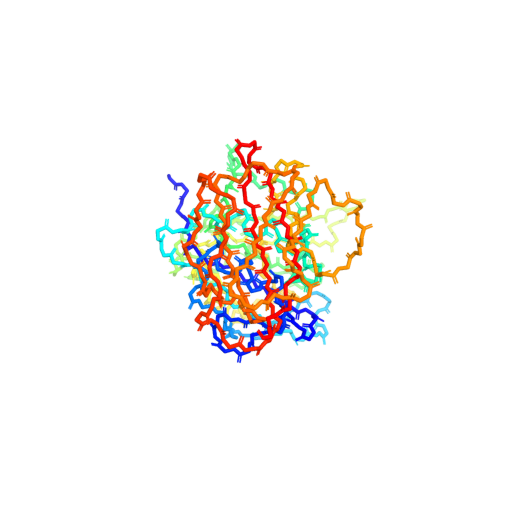.454 -5.249 1.00 52.94 108 ASN A CA 1
ATOM 908 C C . ASN A 1 108 ? 7.171 8.062 -6.743 1.00 52.94 108 ASN A C 1
ATOM 910 O O . ASN A 1 108 ? 6.303 8.487 -7.507 1.00 52.94 108 ASN A O 1
ATOM 914 N N . ASN A 1 109 ? 8.155 7.273 -7.179 1.00 60.00 109 ASN A N 1
ATOM 915 C CA . ASN A 1 109 ? 8.287 6.819 -8.554 1.00 60.00 109 ASN A CA 1
ATOM 916 C C . ASN A 1 109 ? 7.869 5.352 -8.657 1.00 60.00 109 ASN A C 1
ATOM 918 O O . ASN A 1 109 ? 8.322 4.514 -7.877 1.00 60.00 109 ASN A O 1
ATOM 922 N N . GLY A 1 110 ? 7.047 5.029 -9.653 1.00 67.75 110 GLY A N 1
ATOM 923 C CA . GLY A 1 110 ? 6.851 3.646 -10.057 1.00 67.75 110 GLY A CA 1
ATOM 924 C C . GLY A 1 110 ? 8.157 3.104 -10.621 1.00 67.75 110 GLY A C 1
ATOM 925 O O . GLY A 1 110 ? 8.760 3.725 -11.497 1.00 67.75 110 GLY A O 1
ATOM 926 N N . ILE A 1 111 ? 8.620 1.966 -10.110 1.00 76.00 111 ILE A N 1
ATOM 927 C CA . ILE A 1 111 ? 9.847 1.336 -10.594 1.00 76.00 111 ILE A CA 1
ATOM 928 C C . ILE A 1 111 ? 9.454 0.123 -11.417 1.00 76.00 111 ILE A C 1
ATOM 930 O O . ILE A 1 111 ? 8.842 -0.816 -10.909 1.00 76.00 111 ILE A O 1
ATOM 934 N N . ILE A 1 112 ? 9.832 0.140 -12.688 1.00 80.31 112 ILE A N 1
ATOM 935 C CA . ILE A 1 112 ? 9.664 -0.995 -13.584 1.00 80.31 112 ILE A CA 1
ATOM 936 C C . ILE A 1 112 ? 11.023 -1.602 -13.850 1.00 80.31 112 ILE A C 1
ATOM 938 O O . ILE A 1 112 ? 11.964 -0.909 -14.247 1.00 80.31 112 ILE A O 1
ATOM 942 N N . TYR A 1 113 ? 11.100 -2.912 -13.685 1.00 80.88 113 TYR A N 1
ATOM 943 C CA . TYR A 1 113 ? 12.244 -3.683 -14.112 1.00 80.88 113 TYR A CA 1
ATOM 944 C C . TYR A 1 113 ? 11.906 -4.500 -15.344 1.00 80.88 113 TYR A C 1
ATOM 946 O O . TYR A 1 113 ? 10.850 -5.124 -15.418 1.00 80.88 113 TYR A O 1
ATOM 954 N N . ILE A 1 114 ? 12.838 -4.519 -16.286 1.00 85.56 114 ILE A N 1
ATOM 955 C CA . ILE A 1 114 ? 12.827 -5.385 -17.458 1.00 85.56 114 ILE A CA 1
ATOM 956 C C . ILE A 1 114 ? 14.069 -6.259 -17.368 1.00 85.56 114 ILE A C 1
ATOM 958 O O . ILE A 1 114 ? 15.174 -5.732 -17.250 1.00 85.56 114 ILE A O 1
ATOM 962 N N . TYR A 1 115 ? 13.912 -7.570 -17.443 1.00 79.12 115 TYR A N 1
ATOM 963 C CA . TYR A 1 115 ? 15.018 -8.502 -17.283 1.00 79.12 115 TYR A CA 1
ATOM 964 C C . TYR A 1 115 ? 15.159 -9.482 -18.449 1.00 79.12 115 TYR A C 1
ATOM 966 O O . TYR A 1 115 ? 14.201 -9.785 -19.168 1.00 79.12 115 TYR A O 1
ATOM 974 N N . PHE A 1 116 ? 16.397 -9.959 -18.607 1.00 81.00 116 PHE A N 1
ATOM 975 C CA . PHE A 1 116 ? 16.852 -10.790 -19.719 1.00 81.00 116 PHE A CA 1
ATOM 976 C C . PHE A 1 116 ? 17.943 -11.782 -19.257 1.00 81.00 116 PHE A C 1
ATOM 978 O O . PHE A 1 116 ? 18.937 -11.334 -18.670 1.00 81.00 116 PHE A O 1
ATOM 985 N N . TYR A 1 117 ? 17.841 -13.071 -19.591 1.00 71.69 117 TYR A N 1
ATOM 986 C CA . TYR A 1 117 ? 18.953 -14.023 -19.681 1.00 71.69 117 TYR A CA 1
ATOM 987 C C . TYR A 1 117 ? 19.696 -13.829 -21.012 1.00 71.69 117 TYR A C 1
ATOM 989 O O . TYR A 1 117 ? 19.267 -13.100 -21.914 1.00 71.69 117 TYR A O 1
ATOM 997 N N . ASP A 1 118 ? 20.878 -14.436 -21.126 1.00 67.19 118 ASP A N 1
ATOM 998 C CA . ASP A 1 118 ? 21.812 -14.178 -22.228 1.00 67.19 118 ASP A CA 1
ATOM 999 C C . ASP A 1 118 ? 21.283 -14.446 -23.631 1.00 67.19 118 ASP A C 1
ATOM 1001 O O . ASP A 1 118 ? 21.743 -13.811 -24.579 1.00 67.19 118 ASP A O 1
ATOM 1005 N N . GLU A 1 119 ? 20.314 -15.342 -23.783 1.00 67.44 119 GLU A N 1
ATOM 1006 C CA . GLU A 1 119 ? 19.881 -15.803 -25.101 1.00 67.44 119 GLU A CA 1
ATOM 1007 C C . GLU A 1 119 ? 18.932 -14.826 -25.826 1.00 67.44 119 GLU A C 1
ATOM 1009 O O . GLU A 1 119 ? 18.824 -14.892 -27.051 1.00 67.44 119 GLU A O 1
ATOM 1014 N N . TYR A 1 120 ? 18.284 -13.890 -25.116 1.00 68.69 120 TYR A N 1
ATOM 1015 C CA . TYR A 1 120 ? 17.150 -13.110 -25.652 1.00 68.69 120 TYR A CA 1
ATOM 1016 C C . TYR A 1 120 ? 17.364 -11.585 -25.693 1.00 68.69 120 TYR A C 1
ATOM 1018 O O . TYR A 1 120 ? 16.449 -10.824 -26.010 1.00 68.69 120 TYR A O 1
ATOM 1026 N N . PHE A 1 121 ? 18.576 -11.101 -25.416 1.00 80.69 121 PHE A N 1
ATOM 1027 C CA . PHE A 1 121 ? 18.819 -9.666 -25.258 1.00 80.69 121 PHE A CA 1
ATOM 1028 C C . PHE A 1 121 ? 18.902 -8.878 -26.584 1.00 80.69 121 PHE A C 1
ATOM 1030 O O . PHE A 1 121 ? 19.804 -9.097 -27.394 1.00 80.69 121 PHE A O 1
ATOM 1037 N N . ASP A 1 122 ? 18.030 -7.873 -26.761 1.00 85.50 122 ASP A N 1
ATOM 1038 C CA . ASP A 1 122 ? 18.168 -6.845 -27.807 1.00 85.50 122 ASP A CA 1
ATOM 1039 C C . ASP A 1 122 ? 19.165 -5.750 -27.362 1.00 85.50 122 ASP A C 1
ATOM 1041 O O . ASP A 1 122 ? 18.837 -4.921 -26.503 1.00 85.50 122 ASP A O 1
ATOM 1045 N N . PRO A 1 123 ? 20.364 -5.657 -27.972 1.00 86.50 123 PRO A N 1
ATOM 1046 C CA . PRO A 1 123 ? 21.388 -4.695 -27.570 1.00 86.50 123 PRO A CA 1
ATOM 1047 C C . PRO A 1 123 ? 20.995 -3.238 -27.832 1.00 86.50 123 PRO A C 1
ATOM 1049 O O . PRO A 1 123 ? 21.599 -2.326 -27.264 1.00 86.50 123 PRO A O 1
ATOM 1052 N N . THR A 1 124 ? 19.979 -2.974 -28.659 1.00 90.19 124 THR A N 1
ATOM 1053 C CA . THR A 1 124 ? 19.492 -1.607 -28.870 1.00 90.19 124 THR A CA 1
ATOM 1054 C C . THR A 1 124 ? 18.772 -1.055 -27.635 1.00 90.19 124 THR A C 1
ATOM 1056 O O . THR A 1 124 ? 18.618 0.160 -27.496 1.00 90.19 124 THR A O 1
ATOM 1059 N N . LEU A 1 125 ? 18.378 -1.909 -26.691 1.00 88.50 125 LEU A N 1
ATOM 1060 C CA . LEU A 1 125 ? 17.787 -1.493 -25.422 1.00 88.50 125 LEU A CA 1
ATOM 1061 C C . LEU A 1 125 ? 18.793 -0.907 -24.434 1.00 88.50 125 LEU A C 1
ATOM 1063 O O . LEU A 1 125 ? 18.379 -0.237 -23.489 1.00 88.50 125 LEU A O 1
ATOM 1067 N N . VAL A 1 126 ? 20.096 -1.093 -24.649 1.00 87.94 126 VAL A N 1
ATOM 1068 C CA . VAL A 1 126 ? 21.119 -0.474 -23.799 1.00 87.94 126 VAL A CA 1
ATOM 1069 C C . VAL A 1 126 ? 20.938 1.047 -23.785 1.00 87.94 126 VAL A C 1
ATOM 1071 O O . VAL A 1 126 ? 20.557 1.666 -24.789 1.00 87.94 126 VAL A O 1
ATOM 1074 N N . LEU A 1 127 ? 21.192 1.656 -22.624 1.00 89.25 127 LEU A N 1
ATOM 1075 C CA . LEU A 1 127 ? 21.091 3.099 -22.479 1.00 89.25 127 LEU A CA 1
ATOM 1076 C C . LEU A 1 127 ? 22.052 3.829 -23.431 1.00 89.25 127 LEU A C 1
ATOM 1078 O O . LEU A 1 127 ? 23.213 3.464 -23.601 1.00 89.25 127 LEU A O 1
ATOM 1082 N N . ARG A 1 128 ? 21.553 4.909 -24.024 1.00 89.69 128 ARG A N 1
ATOM 1083 C CA . ARG A 1 128 ? 22.347 5.955 -24.677 1.00 89.69 128 ARG A CA 1
ATOM 1084 C C . ARG A 1 128 ? 22.567 7.140 -23.731 1.00 89.69 128 ARG A C 1
ATOM 1086 O O . ARG A 1 128 ? 23.570 7.839 -23.838 1.00 89.69 128 ARG A O 1
ATOM 1093 N N . SER A 1 129 ? 21.611 7.379 -22.839 1.00 88.12 129 SER A N 1
ATOM 1094 C CA . SER A 1 129 ? 21.680 8.298 -21.700 1.00 88.12 129 SER A CA 1
ATOM 1095 C C . SER A 1 129 ? 20.715 7.807 -20.620 1.00 88.12 129 SER A C 1
ATOM 1097 O O . SER A 1 129 ? 19.915 6.911 -20.876 1.00 88.12 129 SER A O 1
ATOM 1099 N N . ASN A 1 130 ? 20.705 8.452 -19.455 1.00 84.25 130 ASN A N 1
ATOM 1100 C CA . ASN A 1 130 ? 19.751 8.202 -18.364 1.00 84.25 130 ASN A CA 1
ATOM 1101 C C . ASN A 1 130 ? 18.258 8.379 -18.731 1.00 84.25 130 ASN A C 1
ATOM 1103 O O . ASN A 1 130 ? 17.398 8.217 -17.882 1.00 84.25 130 ASN A O 1
ATOM 1107 N N . THR A 1 131 ? 17.932 8.736 -19.971 1.00 87.50 131 THR A N 1
ATOM 1108 C CA . THR A 1 131 ? 16.567 9.008 -20.458 1.00 87.50 131 THR A CA 1
ATOM 1109 C C . THR A 1 131 ? 16.326 8.466 -21.870 1.00 87.50 131 THR A C 1
ATOM 1111 O O . THR A 1 131 ? 15.287 8.727 -22.477 1.00 87.50 131 THR A O 1
ATOM 1114 N N . ARG A 1 132 ? 17.305 7.766 -22.462 1.00 89.62 132 ARG A N 1
ATOM 1115 C CA . ARG A 1 132 ? 17.253 7.317 -23.863 1.00 89.62 132 ARG A CA 1
ATOM 1116 C C . ARG A 1 132 ? 17.919 5.964 -24.027 1.00 89.62 132 ARG A C 1
ATOM 1118 O O . ARG A 1 132 ? 18.978 5.732 -23.455 1.00 89.62 132 ARG A O 1
ATOM 1125 N N . SER A 1 133 ? 17.382 5.138 -24.916 1.00 91.94 133 SER A N 1
ATOM 1126 C CA . SER A 1 133 ? 18.039 3.922 -25.415 1.00 91.94 133 SER A CA 1
ATOM 1127 C C . SER A 1 133 ? 18.491 4.097 -26.872 1.00 91.94 133 SER A C 1
ATOM 1129 O O . SER A 1 133 ? 18.262 5.149 -27.485 1.00 91.94 133 SER A O 1
ATOM 1131 N N . TYR A 1 134 ? 19.130 3.090 -27.464 1.00 91.94 134 TYR A N 1
ATOM 1132 C CA . TYR A 1 134 ? 19.353 3.048 -28.917 1.00 91.94 134 TYR A CA 1
ATOM 1133 C C . TYR A 1 134 ? 18.112 2.564 -29.697 1.00 91.94 134 TYR A C 1
ATOM 1135 O O . TYR A 1 134 ? 17.990 2.833 -30.893 1.00 91.94 134 TYR A O 1
ATOM 1143 N N . ASN A 1 135 ? 17.159 1.917 -29.027 1.00 92.00 135 ASN A N 1
ATOM 1144 C CA . ASN A 1 135 ? 15.947 1.354 -29.609 1.00 92.00 135 ASN A CA 1
ATOM 1145 C C . ASN A 1 135 ? 14.903 2.455 -29.873 1.00 92.00 135 ASN A C 1
ATOM 1147 O O . ASN A 1 135 ? 14.485 3.193 -28.974 1.00 92.00 135 ASN A O 1
ATOM 1151 N N . LYS A 1 136 ? 14.460 2.593 -31.129 1.00 90.88 136 LYS A N 1
ATOM 1152 C CA . LYS A 1 136 ? 13.521 3.653 -31.534 1.00 90.88 136 LYS A CA 1
ATOM 1153 C C . LYS A 1 136 ? 12.166 3.529 -30.833 1.00 90.88 136 LYS A C 1
ATOM 1155 O O . LYS A 1 136 ? 11.614 4.553 -30.445 1.00 90.88 136 LYS A O 1
ATOM 1160 N N . HIS A 1 137 ? 11.643 2.311 -30.686 1.00 89.44 137 HIS A N 1
ATOM 1161 C CA . HIS A 1 137 ? 10.337 2.079 -30.070 1.00 89.44 137 HIS A CA 1
ATOM 1162 C C . HIS A 1 137 ? 10.386 2.352 -28.564 1.00 89.44 137 HIS A C 1
ATOM 1164 O O . HIS A 1 137 ? 9.551 3.090 -28.052 1.00 89.44 137 HIS A O 1
ATOM 1170 N N . MET A 1 138 ? 11.425 1.873 -27.876 1.00 91.50 138 MET A N 1
ATOM 1171 C CA . MET A 1 138 ? 11.648 2.189 -26.463 1.00 91.50 138 MET A CA 1
ATOM 1172 C C . MET A 1 138 ? 11.709 3.706 -26.237 1.00 91.50 138 MET A C 1
ATOM 1174 O O . MET A 1 138 ? 11.027 4.224 -25.365 1.00 91.50 138 MET A O 1
ATOM 1178 N N . ASN A 1 139 ? 12.425 4.458 -27.079 1.00 92.69 139 ASN A N 1
ATOM 1179 C CA . ASN A 1 139 ? 12.458 5.921 -26.968 1.00 92.69 139 ASN A CA 1
ATOM 1180 C C . ASN A 1 139 ? 11.091 6.607 -27.160 1.00 92.69 139 ASN A C 1
ATOM 1182 O O . ASN A 1 139 ? 10.930 7.734 -26.693 1.00 92.69 139 ASN A O 1
ATOM 1186 N N . LEU A 1 140 ? 10.126 5.991 -27.856 1.00 92.69 140 LEU A N 1
ATOM 1187 C CA . LEU A 1 140 ? 8.756 6.517 -27.927 1.00 92.69 140 LEU A CA 1
ATOM 1188 C C . LEU A 1 140 ? 8.050 6.349 -26.580 1.00 92.69 140 LEU A C 1
ATOM 1190 O O . LEU A 1 140 ? 7.454 7.308 -26.099 1.00 92.69 140 LEU A O 1
ATOM 1194 N N . ILE A 1 141 ? 8.189 5.176 -25.959 1.00 92.50 141 ILE A N 1
ATOM 1195 C CA . ILE A 1 141 ? 7.638 4.879 -24.632 1.00 92.50 141 ILE A CA 1
ATOM 1196 C C . ILE A 1 141 ? 8.264 5.803 -23.579 1.00 92.50 141 ILE A C 1
ATOM 1198 O O . ILE A 1 141 ? 7.544 6.517 -22.888 1.00 92.50 141 ILE A O 1
ATOM 1202 N N . LEU A 1 142 ? 9.599 5.890 -23.519 1.00 92.56 142 LEU A N 1
ATOM 1203 C CA . LEU A 1 142 ? 10.298 6.742 -22.546 1.00 92.56 142 LEU A CA 1
ATOM 1204 C C . LEU A 1 142 ? 9.866 8.215 -22.637 1.00 92.56 142 LEU A C 1
ATOM 1206 O O . LEU A 1 142 ? 9.756 8.892 -21.620 1.00 92.56 142 LEU A O 1
ATOM 1210 N N . ARG A 1 143 ? 9.589 8.716 -23.849 1.00 94.06 143 ARG A N 1
ATOM 1211 C CA . ARG A 1 143 ? 9.078 10.082 -24.052 1.00 94.06 143 ARG A CA 1
ATOM 1212 C C . ARG A 1 143 ? 7.607 10.232 -23.686 1.00 94.06 143 ARG A C 1
ATOM 1214 O O . ARG A 1 143 ? 7.241 11.288 -23.185 1.00 94.06 143 ARG A O 1
ATOM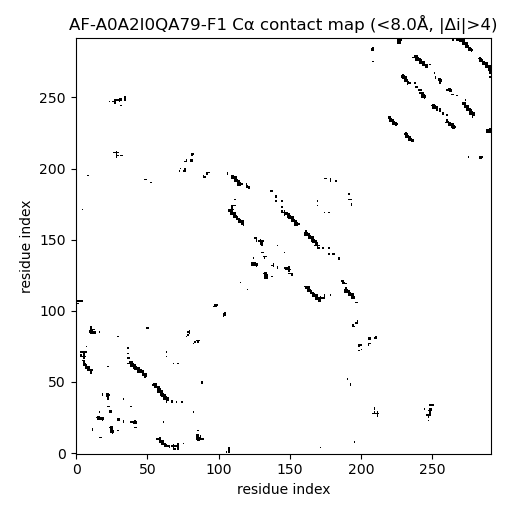 1221 N N . LYS A 1 144 ? 6.775 9.223 -23.967 1.00 94.38 144 LYS A N 1
ATOM 1222 C CA . L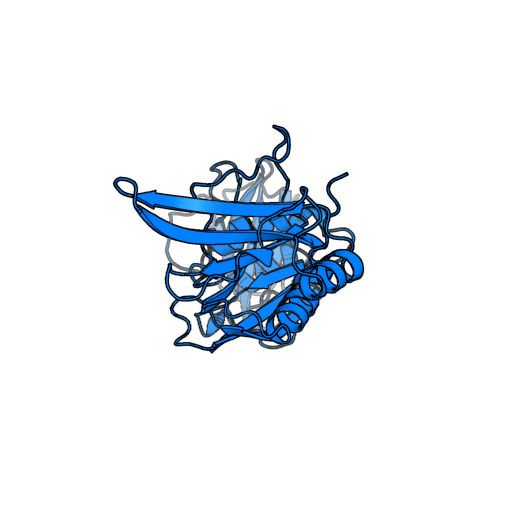YS A 1 144 ? 5.338 9.238 -23.655 1.00 94.38 144 LYS A CA 1
ATOM 1223 C C . LYS A 1 144 ? 5.096 9.441 -22.156 1.00 94.38 144 LYS A C 1
ATOM 1225 O O . LYS A 1 144 ? 4.183 10.177 -21.808 1.00 94.38 144 LYS A O 1
ATOM 1230 N N . TYR A 1 145 ? 5.935 8.838 -21.316 1.00 91.62 145 TYR A N 1
ATOM 1231 C CA . TYR A 1 145 ? 5.823 8.867 -19.852 1.00 91.62 145 TYR A CA 1
ATOM 1232 C C . TYR A 1 145 ? 6.831 9.804 -19.166 1.00 91.62 145 TYR A C 1
ATOM 1234 O O . TYR A 1 145 ? 7.078 9.667 -17.974 1.00 91.62 145 TYR A O 1
ATOM 1242 N N . ASP A 1 146 ? 7.460 10.712 -19.926 1.00 89.75 146 ASP A N 1
ATOM 1243 C CA . ASP A 1 146 ? 8.461 11.679 -19.440 1.00 89.75 146 ASP A CA 1
ATOM 1244 C C . ASP A 1 146 ? 9.534 11.081 -18.500 1.00 89.75 146 ASP A C 1
ATOM 1246 O O . ASP A 1 146 ? 9.932 11.675 -17.495 1.00 89.75 146 ASP A O 1
ATOM 1250 N N . ILE A 1 147 ? 10.020 9.882 -18.839 1.00 88.62 147 ILE A N 1
ATOM 1251 C CA . ILE A 1 147 ? 10.935 9.112 -17.995 1.00 88.62 147 ILE A CA 1
ATOM 1252 C C . ILE A 1 147 ? 12.221 9.898 -17.734 1.00 88.62 147 ILE A C 1
ATOM 1254 O O . ILE A 1 147 ? 12.957 10.248 -18.662 1.00 88.62 147 ILE A O 1
ATOM 1258 N N . LYS A 1 148 ? 12.518 10.117 -16.449 1.00 82.81 148 LYS A N 1
ATOM 1259 C CA . LYS A 1 148 ? 13.734 10.808 -15.987 1.00 82.81 148 LYS A CA 1
ATOM 1260 C C . LYS A 1 148 ? 14.897 9.868 -15.708 1.00 82.81 148 LYS A C 1
ATOM 1262 O O . LYS A 1 148 ? 16.041 10.317 -15.721 1.00 82.81 148 LYS A O 1
ATOM 1267 N N . SER A 1 149 ? 14.610 8.587 -15.480 1.00 86.00 149 SER A N 1
ATOM 1268 C CA . SER A 1 149 ? 15.631 7.571 -15.255 1.00 86.00 149 SER A CA 1
ATOM 1269 C C . SER A 1 149 ? 15.362 6.288 -16.021 1.00 86.00 149 SER A C 1
ATOM 1271 O O . SER A 1 149 ? 14.323 5.644 -15.879 1.00 86.00 149 SER A O 1
ATOM 1273 N N . TYR A 1 150 ? 16.369 5.920 -16.794 1.00 88.81 150 TYR A N 1
ATOM 1274 C CA . TYR A 1 150 ? 16.500 4.703 -17.559 1.00 88.81 150 TYR A CA 1
ATOM 1275 C C . TYR A 1 150 ? 17.923 4.191 -17.359 1.00 88.81 150 TYR A C 1
ATOM 1277 O O . TYR A 1 150 ? 18.891 4.822 -17.795 1.00 88.81 150 TYR A O 1
ATOM 1285 N N . SER A 1 151 ? 18.054 3.062 -16.678 1.00 87.81 151 SER A N 1
ATOM 1286 C CA . SER A 1 151 ? 19.346 2.482 -16.311 1.00 87.81 151 SER A CA 1
ATOM 1287 C C . SER A 1 151 ? 19.433 1.035 -16.769 1.00 87.81 151 SER A C 1
ATOM 1289 O O . SER A 1 151 ? 18.417 0.368 -16.929 1.00 87.81 151 SER A O 1
ATOM 1291 N N . TYR A 1 152 ? 20.652 0.562 -17.011 1.00 88.25 152 TYR A N 1
ATOM 1292 C CA . TYR A 1 152 ? 20.936 -0.805 -17.430 1.00 88.25 152 TYR A CA 1
ATOM 1293 C C . TYR A 1 152 ? 22.035 -1.373 -16.538 1.00 88.25 152 TYR A C 1
ATOM 1295 O O . TYR A 1 152 ?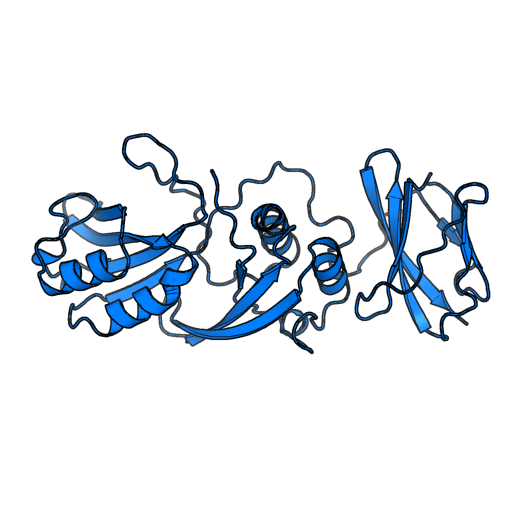 23.101 -0.771 -16.399 1.00 88.25 152 TYR A O 1
ATOM 1303 N N . HIS A 1 153 ? 21.767 -2.537 -15.965 1.00 85.94 153 HIS A N 1
ATOM 1304 C CA . HIS A 1 153 ? 22.603 -3.225 -14.998 1.00 85.94 153 HIS A CA 1
ATOM 1305 C C . HIS A 1 153 ? 22.857 -4.654 -15.490 1.00 85.94 153 HIS A C 1
ATOM 1307 O O . HIS A 1 153 ? 21.947 -5.486 -15.458 1.00 85.94 153 HIS A O 1
ATOM 1313 N N . PRO A 1 154 ? 24.065 -4.967 -15.980 1.00 85.94 154 PRO A N 1
ATOM 1314 C CA . PRO A 1 154 ? 24.459 -6.344 -16.233 1.00 85.94 154 PRO A CA 1
ATOM 1315 C C . PRO A 1 154 ? 24.911 -7.010 -14.927 1.00 85.94 154 PRO A C 1
ATOM 1317 O O . PRO A 1 154 ? 25.638 -6.406 -14.136 1.00 85.94 154 PRO A O 1
ATOM 1320 N N . PHE A 1 155 ? 24.539 -8.269 -14.724 1.00 81.69 155 PHE A N 1
ATOM 1321 C CA . PHE A 1 155 ? 25.111 -9.118 -13.684 1.00 81.69 155 PHE A CA 1
ATOM 1322 C C . PHE A 1 155 ? 26.117 -10.076 -14.309 1.00 81.69 155 PHE A C 1
ATOM 1324 O O . PHE A 1 155 ? 25.777 -10.850 -15.204 1.00 81.69 155 PHE A O 1
ATOM 1331 N N . VAL A 1 156 ? 27.362 -10.006 -13.840 1.00 82.19 156 VAL A N 1
ATOM 1332 C CA . VAL A 1 156 ? 28.485 -10.778 -14.376 1.00 82.19 156 VAL A CA 1
ATOM 1333 C C . VAL A 1 156 ? 29.014 -11.711 -13.294 1.00 82.19 156 VAL A C 1
ATOM 1335 O O . VAL A 1 156 ? 29.409 -11.252 -12.222 1.00 82.19 156 VAL A O 1
ATOM 1338 N N . LEU A 1 157 ? 29.066 -13.010 -13.587 1.00 77.19 157 LEU A N 1
ATOM 1339 C CA . LEU A 1 157 ? 29.670 -14.029 -12.735 1.00 77.19 157 LEU A CA 1
ATOM 1340 C C . LEU A 1 157 ? 30.804 -14.710 -13.503 1.00 77.19 157 LEU A C 1
ATOM 1342 O O . LEU A 1 157 ? 30.607 -15.214 -14.600 1.00 77.19 157 LEU A O 1
ATOM 1346 N N . ASN A 1 158 ? 32.007 -14.731 -12.924 1.00 85.31 158 ASN A N 1
ATOM 1347 C CA . ASN A 1 158 ? 33.199 -15.352 -13.523 1.00 85.31 158 ASN A CA 1
ATOM 1348 C C . ASN A 1 158 ? 33.576 -14.838 -14.931 1.00 85.31 158 ASN A C 1
ATOM 1350 O O . ASN A 1 158 ? 34.256 -15.533 -15.678 1.00 85.31 158 ASN A O 1
ATOM 1354 N N . GLY A 1 159 ? 33.191 -13.605 -15.270 1.00 79.19 159 GLY A N 1
ATOM 1355 C CA . GLY A 1 159 ? 33.463 -12.993 -16.577 1.00 79.19 159 GLY A CA 1
ATOM 1356 C C . GLY A 1 159 ? 32.348 -13.188 -17.604 1.00 79.19 159 GLY A C 1
ATOM 1357 O O . GLY A 1 159 ? 32.330 -12.468 -18.601 1.00 79.19 159 GLY A O 1
ATOM 1358 N N . ASP A 1 160 ? 31.382 -14.057 -17.315 1.00 76.75 160 ASP A N 1
ATOM 1359 C CA . ASP A 1 160 ? 30.189 -14.249 -18.126 1.00 76.75 160 ASP A CA 1
ATOM 1360 C C . ASP A 1 160 ? 29.064 -13.372 -17.575 1.00 76.75 160 ASP A C 1
ATOM 1362 O O . ASP A 1 160 ? 28.774 -13.372 -16.376 1.00 76.75 160 ASP A O 1
ATOM 1366 N N . THR A 1 161 ? 28.439 -12.572 -18.441 1.00 78.44 161 THR A N 1
ATOM 1367 C CA . THR A 1 161 ? 27.145 -11.976 -18.073 1.00 78.44 161 THR A CA 1
ATOM 1368 C C . THR A 1 161 ? 26.174 -13.136 -17.908 1.00 78.44 161 THR A C 1
ATOM 1370 O O . THR A 1 161 ? 26.211 -14.004 -18.759 1.00 78.44 161 THR A O 1
ATOM 1373 N N . LEU A 1 162 ? 25.397 -13.185 -16.822 1.00 73.50 162 LEU A N 1
ATOM 1374 C CA . LEU A 1 162 ? 24.368 -14.216 -16.613 1.00 73.50 162 LEU A CA 1
ATOM 1375 C C . LEU A 1 162 ? 22.957 -13.666 -16.826 1.00 73.50 162 LEU A C 1
ATOM 1377 O O . LEU A 1 162 ? 22.059 -14.374 -17.273 1.00 73.50 162 LEU A O 1
ATOM 1381 N N . TRP A 1 163 ? 22.742 -12.400 -16.460 1.00 76.25 163 TRP A N 1
ATOM 1382 C CA . TRP A 1 163 ? 21.484 -11.700 -16.693 1.00 76.25 163 TRP A CA 1
ATOM 1383 C C . TRP A 1 163 ? 21.693 -10.192 -16.789 1.00 76.25 163 TRP A C 1
ATOM 1385 O O . TRP A 1 163 ? 22.731 -9.644 -16.405 1.00 76.25 163 TRP A O 1
ATOM 1395 N N . ARG A 1 164 ? 20.688 -9.509 -17.334 1.00 84.56 164 ARG A N 1
ATOM 1396 C CA . ARG A 1 164 ? 20.657 -8.060 -17.537 1.00 84.56 164 ARG A CA 1
ATOM 1397 C C . ARG A 1 164 ? 19.346 -7.510 -17.017 1.00 84.56 164 ARG A C 1
ATOM 1399 O O . ARG A 1 164 ? 18.303 -8.128 -17.204 1.00 84.56 164 ARG A O 1
ATOM 1406 N N . THR A 1 165 ? 19.404 -6.318 -16.448 1.00 84.31 165 THR A N 1
ATOM 1407 C CA . THR A 1 165 ? 18.230 -5.617 -15.942 1.00 84.31 165 THR A CA 1
ATOM 1408 C C . THR A 1 165 ? 18.214 -4.199 -16.477 1.00 84.31 165 THR A C 1
ATOM 1410 O O . THR A 1 165 ? 19.218 -3.495 -16.414 1.00 84.31 165 THR A O 1
ATOM 1413 N N . ILE A 1 166 ? 17.075 -3.758 -16.986 1.00 88.00 166 ILE A N 1
ATOM 1414 C CA . ILE A 1 166 ? 16.791 -2.355 -17.254 1.00 88.00 166 ILE A CA 1
ATOM 1415 C C . ILE A 1 166 ? 15.832 -1.878 -16.177 1.00 88.00 166 ILE A C 1
ATOM 1417 O O . ILE A 1 166 ? 14.788 -2.492 -15.973 1.00 88.00 166 ILE A O 1
ATOM 1421 N N . THR A 1 167 ? 16.173 -0.783 -15.510 1.00 85.56 167 THR A N 1
ATOM 1422 C CA . THR A 1 167 ? 15.308 -0.160 -14.508 1.00 85.56 167 THR A CA 1
ATOM 1423 C C . THR A 1 167 ? 14.810 1.174 -15.038 1.00 85.56 167 THR A C 1
ATOM 1425 O O . THR A 1 167 ? 15.604 2.024 -15.457 1.00 85.56 167 THR A O 1
ATOM 1428 N N . ILE A 1 168 ? 13.491 1.344 -15.017 1.00 86.94 168 ILE A N 1
ATOM 1429 C CA . ILE A 1 168 ? 12.775 2.535 -15.460 1.00 86.94 168 ILE A CA 1
ATOM 1430 C C . ILE A 1 168 ? 12.077 3.137 -14.247 1.00 86.94 168 ILE A C 1
ATOM 1432 O O . ILE A 1 168 ? 11.290 2.453 -13.596 1.00 86.94 168 ILE A O 1
ATOM 1436 N N . LEU A 1 169 ? 12.356 4.406 -13.954 1.00 83.19 169 LEU A N 1
ATOM 1437 C CA . LEU A 1 169 ? 11.629 5.141 -12.920 1.00 83.19 169 LEU A CA 1
ATOM 1438 C C . LEU A 1 169 ? 10.623 6.056 -13.615 1.00 83.19 169 LEU A C 1
ATOM 1440 O O . LEU A 1 169 ? 11.012 6.990 -14.326 1.00 83.19 169 LEU A O 1
ATOM 1444 N N . SER A 1 170 ? 9.344 5.760 -13.419 1.00 81.88 170 SER A N 1
ATOM 1445 C CA . SER A 1 170 ? 8.211 6.556 -13.882 1.00 81.88 170 SER A CA 1
ATOM 1446 C C . SER A 1 170 ? 7.573 7.304 -12.722 1.00 81.88 170 SER A C 1
ATOM 1448 O O . SER A 1 170 ? 7.805 6.977 -11.561 1.00 81.88 170 SER A O 1
ATOM 1450 N N . HIS A 1 171 ? 6.673 8.237 -13.018 1.00 78.75 171 HIS A N 1
ATOM 1451 C CA . HIS A 1 171 ? 5.704 8.655 -12.010 1.00 78.75 171 HIS A CA 1
ATOM 1452 C C . HIS A 1 171 ? 4.870 7.448 -11.566 1.00 78.75 171 HIS A C 1
ATOM 1454 O O . HIS A 1 171 ? 4.609 6.536 -12.360 1.00 78.75 171 HIS A O 1
ATOM 1460 N N . TYR A 1 172 ? 4.463 7.426 -10.298 1.00 74.06 172 TYR A N 1
ATOM 1461 C CA . TYR A 1 172 ? 3.709 6.303 -9.742 1.00 74.06 172 TYR A CA 1
ATOM 1462 C C . TYR A 1 172 ? 2.415 6.016 -10.523 1.00 74.06 172 TYR A C 1
ATOM 1464 O O . TYR A 1 172 ? 2.178 4.890 -10.956 1.00 74.06 172 TYR A O 1
ATOM 1472 N N . GLN A 1 173 ? 1.635 7.059 -10.816 1.00 76.06 173 GLN A N 1
ATOM 1473 C CA . GLN A 1 173 ? 0.400 6.975 -11.608 1.00 76.06 173 GLN A CA 1
ATOM 1474 C C . GLN A 1 173 ? 0.600 6.435 -13.037 1.00 76.06 173 GLN A C 1
ATOM 1476 O O . GLN A 1 173 ? -0.321 5.872 -13.627 1.00 76.06 173 GLN A O 1
ATOM 1481 N N . ASP A 1 174 ? 1.809 6.576 -13.581 1.00 84.38 174 ASP A N 1
ATOM 1482 C CA . ASP A 1 174 ? 2.152 6.140 -14.932 1.00 84.38 174 ASP A CA 1
ATOM 1483 C C . ASP A 1 174 ? 2.676 4.701 -14.973 1.00 84.38 174 ASP A C 1
ATOM 1485 O O . ASP A 1 174 ? 2.771 4.125 -16.055 1.00 84.38 174 ASP A O 1
ATOM 1489 N N . ALA A 1 175 ? 2.982 4.093 -13.823 1.00 80.81 175 ALA A N 1
ATOM 1490 C CA . ALA A 1 175 ? 3.661 2.802 -13.748 1.00 80.81 175 ALA A CA 1
ATOM 1491 C C . ALA A 1 175 ? 2.863 1.666 -14.407 1.00 80.81 175 ALA A C 1
ATOM 1493 O O . ALA A 1 175 ? 3.415 0.880 -15.176 1.00 80.81 175 ALA A O 1
ATOM 1494 N N . LEU A 1 176 ? 1.552 1.597 -14.152 1.00 80.44 176 LEU A N 1
ATOM 1495 C CA . LEU A 1 176 ? 0.695 0.553 -14.718 1.00 80.44 176 LEU A CA 1
ATOM 1496 C C . LEU A 1 176 ? 0.448 0.757 -16.227 1.00 80.44 176 LEU A C 1
ATOM 1498 O O . LEU A 1 176 ? 0.660 -0.186 -16.991 1.00 80.44 176 LEU A O 1
ATOM 1502 N N . PRO A 1 177 ? 0.074 1.959 -16.711 1.00 86.12 177 PRO A N 1
ATOM 1503 C CA . PRO A 1 177 ? 0.021 2.220 -18.148 1.00 86.12 177 PRO A CA 1
ATOM 1504 C C . PRO A 1 177 ? 1.352 1.948 -18.862 1.00 86.12 177 PRO A C 1
ATOM 1506 O O . PRO A 1 177 ? 1.354 1.358 -19.940 1.00 86.12 177 PRO A O 1
ATOM 1509 N N . LEU A 1 178 ? 2.478 2.356 -18.269 1.00 88.38 178 LEU A N 1
ATOM 1510 C CA . LEU A 1 178 ? 3.813 2.127 -18.817 1.00 88.38 178 LEU A CA 1
ATOM 1511 C C . LEU A 1 178 ? 4.134 0.635 -18.915 1.00 88.38 178 LEU A C 1
ATOM 1513 O O . LEU A 1 178 ? 4.651 0.198 -19.940 1.00 88.38 178 LEU A O 1
ATOM 1517 N N . TYR A 1 179 ? 3.805 -0.151 -17.888 1.00 83.25 179 TYR A N 1
ATOM 1518 C CA . TYR A 1 179 ? 3.944 -1.606 -17.916 1.00 83.25 179 TYR A CA 1
ATOM 1519 C C . TYR A 1 179 ? 3.219 -2.215 -19.121 1.00 83.25 179 TYR A C 1
ATOM 1521 O O . TYR A 1 179 ? 3.812 -2.992 -19.869 1.00 83.25 179 TYR A O 1
ATOM 1529 N N . TYR A 1 180 ? 1.973 -1.808 -19.369 1.00 82.31 180 TYR A N 1
ATOM 1530 C CA . TYR A 1 180 ? 1.208 -2.299 -20.514 1.00 82.31 180 TYR A CA 1
ATOM 1531 C C . TYR A 1 180 ? 1.788 -1.875 -21.859 1.00 82.31 180 TYR A C 1
ATOM 1533 O O . TYR A 1 180 ? 1.889 -2.695 -22.770 1.00 82.31 180 TYR A O 1
ATOM 1541 N N . ASP A 1 181 ? 2.222 -0.628 -21.991 1.00 87.19 181 ASP A N 1
ATOM 1542 C CA . ASP A 1 181 ? 2.901 -0.162 -23.198 1.00 87.19 181 ASP A CA 1
ATOM 1543 C C . ASP A 1 181 ? 4.188 -0.956 -23.465 1.00 87.19 181 ASP A C 1
ATOM 1545 O O . ASP A 1 181 ? 4.453 -1.350 -24.604 1.00 87.19 181 ASP A O 1
ATOM 1549 N N . LEU A 1 182 ? 4.967 -1.251 -22.422 1.00 86.12 182 LEU A N 1
ATOM 1550 C CA . LEU A 1 182 ? 6.153 -2.095 -22.530 1.00 86.12 182 LEU A CA 1
ATOM 1551 C C . LEU A 1 182 ? 5.789 -3.528 -22.936 1.00 86.12 182 LEU A C 1
ATOM 1553 O O . LEU A 1 182 ? 6.490 -4.078 -23.783 1.00 86.12 182 LEU A O 1
ATOM 1557 N N . LEU A 1 183 ? 4.676 -4.084 -22.437 1.00 77.44 183 LEU A N 1
ATOM 1558 C CA . LEU A 1 183 ? 4.147 -5.387 -22.867 1.00 77.44 183 LEU A CA 1
ATOM 1559 C C . LEU A 1 183 ? 3.812 -5.442 -24.367 1.00 77.44 183 LEU A C 1
ATOM 1561 O O . LEU A 1 183 ? 3.942 -6.489 -24.996 1.00 77.44 183 LEU A O 1
ATOM 1565 N N . THR A 1 184 ? 3.396 -4.322 -24.965 1.00 75.38 184 THR A N 1
ATOM 1566 C CA . THR A 1 184 ? 3.131 -4.249 -26.418 1.00 75.38 184 THR A CA 1
ATOM 1567 C C . THR A 1 184 ? 4.392 -4.122 -27.270 1.00 75.38 184 THR A C 1
ATOM 1569 O O . THR A 1 184 ? 4.345 -4.261 -28.495 1.00 75.38 184 THR A O 1
ATOM 1572 N N . ASN A 1 185 ? 5.529 -3.840 -26.639 1.00 70.25 185 ASN A N 1
ATOM 1573 C CA . ASN A 1 185 ? 6.803 -3.725 -27.316 1.00 70.25 185 ASN A CA 1
ATOM 1574 C C . ASN A 1 185 ? 7.326 -5.135 -27.609 1.00 70.25 185 ASN A C 1
ATOM 1576 O O . ASN A 1 185 ? 7.636 -5.874 -26.680 1.00 70.25 185 ASN A O 1
ATOM 1580 N N . ASN A 1 186 ? 7.471 -5.492 -28.890 1.00 63.31 186 ASN A N 1
ATOM 1581 C CA . ASN A 1 186 ? 7.976 -6.795 -29.366 1.00 63.31 186 ASN A CA 1
ATOM 1582 C C . ASN A 1 186 ? 9.458 -7.067 -29.021 1.00 63.31 186 ASN A C 1
ATOM 1584 O O . ASN A 1 186 ? 10.132 -7.842 -29.703 1.00 63.31 186 ASN A O 1
ATOM 1588 N N . ASN A 1 187 ? 9.997 -6.411 -28.002 1.00 62.97 187 ASN A N 1
ATOM 1589 C CA . ASN A 1 187 ? 11.314 -6.723 -27.492 1.00 62.97 187 ASN A CA 1
ATOM 1590 C C . ASN A 1 187 ? 11.205 -7.997 -26.655 1.00 62.97 187 ASN A C 1
ATOM 1592 O O . ASN A 1 187 ? 10.320 -8.113 -25.815 1.00 62.97 187 ASN A O 1
ATOM 159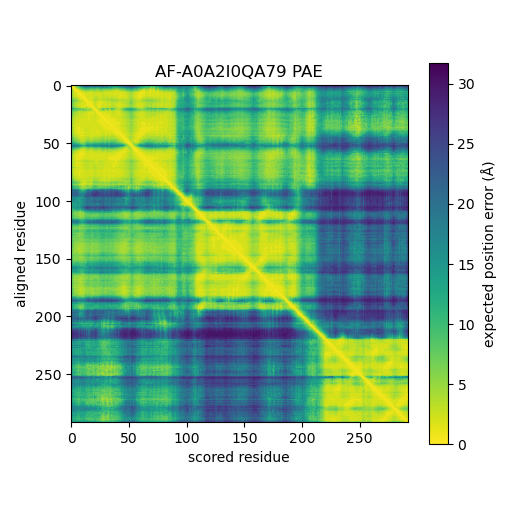6 N N . LEU A 1 188 ? 12.100 -8.950 -26.894 1.00 61.03 188 LEU A N 1
ATOM 1597 C CA . LEU A 1 188 ? 12.134 -10.233 -26.195 1.00 61.03 188 LEU A CA 1
ATOM 1598 C C . LEU A 1 188 ? 12.741 -10.056 -24.794 1.00 61.03 188 LEU A C 1
ATOM 1600 O O . LEU A 1 188 ? 13.827 -10.547 -24.511 1.00 61.03 188 LEU A O 1
ATOM 1604 N N . TYR A 1 189 ? 12.084 -9.297 -23.921 1.00 71.50 189 TYR A N 1
ATOM 1605 C CA . TYR A 1 189 ? 12.336 -9.445 -22.490 1.00 71.50 189 TYR A CA 1
ATOM 1606 C C . TYR A 1 189 ? 11.674 -10.731 -22.015 1.00 71.50 189 TYR A C 1
ATOM 1608 O O . TYR A 1 189 ? 10.612 -11.127 -22.497 1.00 71.50 189 TYR A O 1
ATOM 1616 N N . GLU A 1 190 ? 12.305 -11.388 -21.059 1.00 69.88 190 GLU A N 1
ATOM 1617 C CA . GLU A 1 190 ? 11.724 -12.580 -20.448 1.00 69.88 190 GLU A CA 1
ATOM 1618 C C . GLU A 1 190 ? 10.718 -12.192 -19.387 1.00 69.88 190 GLU A C 1
ATOM 1620 O O . GLU A 1 190 ? 9.672 -12.825 -19.259 1.00 69.88 190 GLU A O 1
ATOM 1625 N N . TYR A 1 191 ? 11.033 -11.128 -18.645 1.00 71.69 191 TYR A N 1
ATOM 1626 C CA . TYR A 1 191 ? 10.148 -10.616 -17.629 1.00 71.69 191 TYR A CA 1
ATOM 1627 C C . TYR A 1 191 ? 10.155 -9.100 -17.485 1.00 71.69 191 TYR A C 1
ATOM 1629 O O . TYR A 1 191 ? 11.183 -8.432 -17.607 1.00 71.69 191 TYR A O 1
ATOM 1637 N N . ILE A 1 192 ? 8.965 -8.583 -17.174 1.00 71.88 192 ILE A N 1
ATOM 1638 C CA . ILE A 1 192 ? 8.732 -7.224 -16.696 1.00 71.88 192 ILE A CA 1
ATOM 1639 C C . ILE A 1 192 ? 7.971 -7.333 -15.384 1.00 71.88 192 ILE A C 1
ATOM 1641 O O . ILE A 1 192 ? 6.960 -8.035 -15.321 1.00 71.88 192 ILE A O 1
ATOM 1645 N N . PHE A 1 193 ? 8.401 -6.593 -14.370 1.00 67.81 193 PHE A N 1
ATOM 1646 C CA . PHE A 1 193 ? 7.610 -6.398 -13.162 1.00 67.81 193 PHE A CA 1
ATOM 1647 C C . PHE A 1 193 ? 7.696 -4.965 -12.662 1.00 67.81 193 PHE A C 1
ATOM 1649 O O . PHE A 1 193 ? 8.642 -4.230 -12.950 1.00 67.81 193 PHE A O 1
ATOM 1656 N N . ILE A 1 194 ? 6.675 -4.589 -11.900 1.00 69.69 194 ILE A N 1
ATOM 1657 C CA . ILE A 1 194 ? 6.604 -3.320 -11.192 1.00 69.69 194 ILE A CA 1
ATOM 1658 C C . ILE A 1 194 ? 6.954 -3.614 -9.735 1.00 69.69 194 ILE A C 1
ATOM 1660 O O . ILE A 1 194 ? 6.310 -4.456 -9.112 1.00 69.69 194 ILE A O 1
ATOM 1664 N N . SER A 1 195 ? 7.961 -2.942 -9.185 1.00 63.00 195 SER A N 1
ATOM 1665 C CA . SER A 1 195 ? 8.203 -2.968 -7.742 1.00 63.00 195 SER A CA 1
AT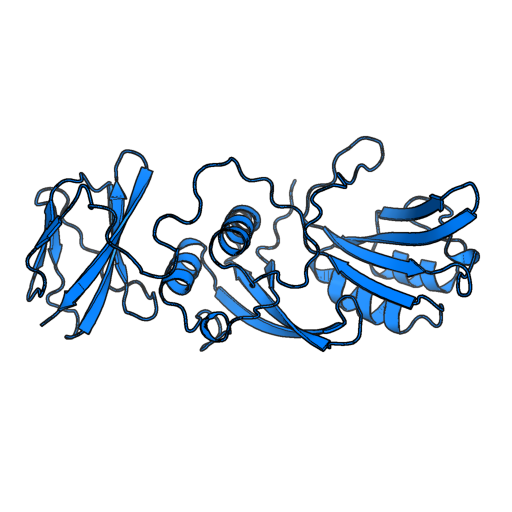OM 1666 C C . SER A 1 195 ? 7.656 -1.702 -7.100 1.00 63.00 195 SER A C 1
ATOM 1668 O O . SER A 1 195 ? 7.880 -0.608 -7.626 1.00 63.00 195 SER A O 1
ATOM 1670 N N . SER A 1 196 ? 7.062 -1.835 -5.921 1.00 54.22 196 SER A N 1
ATOM 1671 C CA . SER A 1 196 ? 6.802 -0.713 -5.027 1.00 54.22 196 SER A CA 1
ATOM 1672 C C . SER A 1 196 ? 7.655 -0.840 -3.758 1.00 54.22 196 SER A C 1
ATOM 1674 O O . SER A 1 196 ? 7.369 -1.673 -2.910 1.00 54.22 196 SER A O 1
ATOM 1676 N N . PHE A 1 197 ? 8.684 0.014 -3.708 1.00 52.56 197 PHE A N 1
ATOM 1677 C CA . PHE A 1 197 ? 9.378 0.638 -2.563 1.00 52.56 197 PHE A CA 1
ATOM 1678 C C . PHE A 1 197 ? 10.015 -0.188 -1.428 1.00 52.56 197 PHE A C 1
ATOM 1680 O O . PHE A 1 197 ? 9.689 -1.336 -1.164 1.00 52.56 197 PHE A O 1
ATOM 1687 N N . ARG A 1 198 ? 10.950 0.501 -0.746 1.00 46.06 198 ARG A N 1
ATOM 1688 C CA . ARG A 1 198 ? 11.565 0.163 0.546 1.00 46.06 198 ARG A CA 1
ATOM 1689 C C . ARG A 1 198 ? 10.688 0.643 1.697 1.00 46.06 198 ARG A C 1
ATOM 1691 O O . ARG A 1 198 ? 10.196 1.770 1.658 1.00 46.06 198 ARG A O 1
ATOM 1698 N N . THR A 1 199 ? 10.673 -0.109 2.789 1.00 42.56 199 THR A N 1
ATOM 1699 C CA . THR A 1 199 ? 10.387 0.448 4.110 1.00 42.56 199 THR A CA 1
ATOM 1700 C C . THR A 1 199 ? 11.658 1.052 4.715 1.00 42.56 199 THR A C 1
ATOM 1702 O O . THR A 1 199 ? 12.620 0.335 4.986 1.00 42.56 199 THR A O 1
ATOM 1705 N N . PHE A 1 200 ? 11.674 2.357 4.978 1.00 42.41 200 PHE A N 1
ATOM 1706 C CA . PHE A 1 200 ? 12.550 2.921 6.007 1.00 42.41 200 PHE A CA 1
ATOM 1707 C C . PHE A 1 200 ? 11.655 3.434 7.129 1.00 42.41 200 PHE A C 1
ATOM 1709 O O . PHE A 1 200 ? 11.049 4.494 7.013 1.00 42.41 200 PHE A O 1
ATOM 1716 N N . GLY A 1 201 ? 11.548 2.653 8.197 1.00 39.34 201 GLY A N 1
ATOM 1717 C CA . GLY A 1 201 ? 10.868 3.042 9.423 1.00 39.34 201 GLY A CA 1
ATOM 1718 C C . GLY A 1 201 ? 11.798 2.790 10.595 1.00 39.34 201 GLY A C 1
ATOM 1719 O O . GLY A 1 201 ? 12.442 1.744 10.661 1.00 39.34 201 GLY A O 1
ATOM 1720 N N . ASP A 1 202 ? 11.901 3.763 11.498 1.00 43.28 202 ASP A N 1
ATOM 1721 C CA . ASP A 1 202 ? 12.537 3.544 12.791 1.00 43.28 202 ASP A CA 1
ATOM 1722 C C . ASP A 1 202 ? 11.827 2.379 13.506 1.00 43.28 202 ASP A C 1
ATOM 1724 O O . ASP A 1 202 ? 10.618 2.172 13.385 1.00 43.28 202 ASP A O 1
ATOM 1728 N N . SER A 1 203 ? 12.614 1.595 14.230 1.00 46.41 203 SER A N 1
ATOM 1729 C CA . SER A 1 203 ? 12.286 0.313 14.864 1.00 46.41 203 SER A CA 1
ATOM 1730 C C . SER A 1 203 ? 11.267 0.388 16.018 1.00 46.41 203 SER A C 1
ATOM 1732 O O . SER A 1 203 ? 11.243 -0.481 16.894 1.00 46.41 203 SER A O 1
ATOM 1734 N N . SER A 1 204 ? 10.397 1.398 16.054 1.00 56.31 204 SER A N 1
ATOM 1735 C CA . SER A 1 204 ? 9.311 1.464 17.027 1.00 56.31 204 SER A CA 1
ATOM 1736 C C . SER A 1 204 ? 8.152 0.581 16.560 1.00 56.31 204 SER A C 1
ATOM 1738 O O . SER A 1 204 ? 7.448 0.898 15.613 1.00 56.31 204 SER A O 1
ATOM 1740 N N . ASN A 1 205 ? 8.005 -0.567 17.227 1.00 57.41 205 ASN A N 1
ATOM 1741 C CA . ASN A 1 205 ? 6.951 -1.580 17.097 1.00 57.41 205 ASN A CA 1
ATOM 1742 C C . ASN A 1 205 ? 5.631 -1.065 16.448 1.00 57.41 205 ASN A C 1
ATOM 1744 O O . ASN A 1 205 ? 4.717 -0.663 17.177 1.00 57.41 205 ASN A O 1
ATOM 1748 N N . PRO A 1 206 ? 5.497 -1.080 15.102 1.00 61.97 206 PRO A N 1
ATOM 1749 C CA . PRO A 1 206 ? 4.397 -0.407 14.397 1.00 61.97 206 PRO A CA 1
ATOM 1750 C C . PRO A 1 206 ? 3.062 -1.135 14.582 1.00 61.97 206 PRO A C 1
ATOM 1752 O O . PRO A 1 206 ? 1.997 -0.606 14.272 1.00 61.97 206 PRO A O 1
ATOM 1755 N N . CYS A 1 207 ? 3.118 -2.361 15.102 1.00 66.75 207 CYS A N 1
ATOM 1756 C CA . CYS A 1 207 ? 1.985 -3.267 15.140 1.00 66.75 207 CYS A CA 1
ATOM 1757 C C . CYS A 1 207 ? 1.033 -3.020 16.289 1.00 66.75 207 CYS A C 1
ATOM 1759 O O . CYS A 1 207 ? -0.123 -3.410 16.146 1.00 66.75 207 CYS A O 1
ATOM 1761 N N . GLY A 1 208 ? 1.486 -2.331 17.349 1.00 65.00 208 GLY A N 1
ATOM 1762 C CA . GLY A 1 208 ? 0.689 -1.843 18.479 1.00 65.00 208 GLY A CA 1
ATOM 1763 C C . GLY A 1 208 ? -0.655 -2.572 18.665 1.00 65.00 208 GLY A C 1
ATOM 1764 O O . GLY A 1 208 ? -0.653 -3.779 18.898 1.00 65.00 208 GLY A O 1
ATOM 1765 N N . PRO A 1 209 ? -1.800 -1.884 18.536 1.00 58.41 209 PRO A N 1
ATOM 1766 C CA . PRO A 1 209 ? -3.126 -2.503 18.632 1.00 58.41 209 PRO A CA 1
ATOM 1767 C C . PRO A 1 209 ? -3.669 -3.130 17.337 1.00 58.41 209 PRO A C 1
ATOM 1769 O O . PRO A 1 209 ? -4.797 -3.62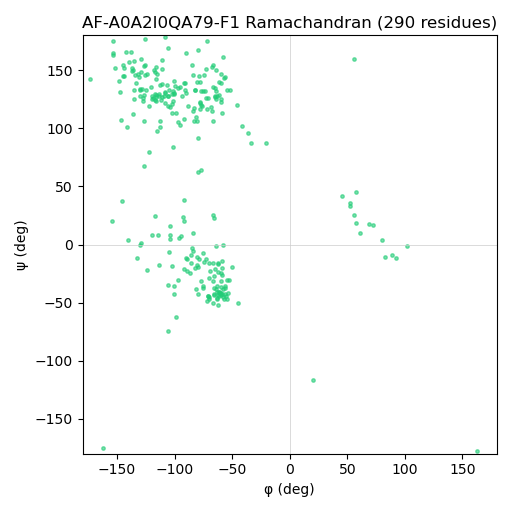3 17.302 1.00 58.41 209 PRO A O 1
ATOM 1772 N N . TYR A 1 210 ? -2.925 -3.011 16.244 1.00 63.78 210 TYR A N 1
ATOM 1773 C CA . TYR A 1 210 ? -3.367 -3.379 14.904 1.00 63.78 210 TYR A CA 1
ATOM 1774 C C . TYR A 1 210 ? -3.114 -4.867 14.622 1.00 63.78 210 TYR A C 1
ATOM 1776 O O . TYR A 1 210 ? -3.825 -5.477 13.830 1.00 63.78 210 TYR A O 1
ATOM 1784 N N . SER A 1 211 ? -2.152 -5.493 15.307 1.00 58.78 211 SER A N 1
ATOM 1785 C CA . SER A 1 211 ? -1.930 -6.937 15.196 1.00 58.78 211 SER A CA 1
ATOM 1786 C C . SER A 1 211 ? -3.194 -7.698 15.614 1.00 58.78 211 SER A C 1
ATOM 1788 O O . SER A 1 211 ? -3.747 -7.461 16.688 1.00 58.78 211 SER A O 1
ATOM 1790 N N . GLY A 1 212 ? -3.692 -8.570 14.732 1.00 48.28 212 GLY A N 1
ATOM 1791 C CA . GLY A 1 212 ? -4.962 -9.276 14.901 1.00 48.28 212 GLY A CA 1
ATOM 1792 C C . GLY A 1 212 ? -5.121 -9.856 16.306 1.00 48.28 212 GLY A C 1
ATOM 1793 O O . GLY A 1 212 ? -4.315 -10.663 16.742 1.00 48.28 212 GLY A O 1
ATOM 1794 N N . ILE A 1 213 ? -6.167 -9.408 16.994 1.00 51.47 213 ILE A N 1
ATOM 1795 C CA . ILE A 1 213 ? -6.511 -9.701 18.386 1.00 51.47 213 ILE A CA 1
ATOM 1796 C C . ILE A 1 213 ? -6.188 -11.149 18.845 1.00 51.47 213 ILE A C 1
ATOM 1798 O O . ILE A 1 213 ? -7.026 -12.039 18.694 1.00 51.47 213 ILE A O 1
ATOM 1802 N N . SER A 1 214 ? -5.025 -11.352 19.471 1.00 36.38 214 SER A N 1
ATOM 1803 C CA . SER A 1 214 ? -4.666 -12.412 20.442 1.00 36.38 214 SER A CA 1
ATOM 1804 C C . SER A 1 214 ? -3.253 -12.076 20.967 1.00 36.38 214 SER A C 1
ATOM 1806 O O . SER A 1 214 ? -2.450 -11.527 20.220 1.00 36.38 214 SER A O 1
ATOM 1808 N N . ASP A 1 215 ? -2.841 -12.256 22.218 1.00 33.66 215 ASP A N 1
ATOM 1809 C CA . ASP A 1 215 ? -3.403 -12.813 23.450 1.00 33.66 215 ASP A CA 1
ATOM 1810 C C . ASP A 1 215 ? -2.916 -11.940 24.622 1.00 33.66 215 ASP A C 1
ATOM 1812 O O . ASP A 1 215 ? -1.998 -11.140 24.446 1.00 33.66 215 ASP A O 1
ATOM 1816 N N . GLU A 1 216 ? -3.541 -12.091 25.795 1.00 37.00 216 GLU A N 1
ATOM 1817 C CA . GLU A 1 216 ? -3.215 -11.452 27.082 1.00 37.00 216 GLU A CA 1
ATOM 1818 C C . GLU A 1 216 ? -1.706 -11.208 27.307 1.00 37.00 216 GLU A C 1
ATOM 1820 O O . GLU A 1 216 ? -1.004 -11.981 27.956 1.00 37.00 216 GLU A O 1
ATOM 1825 N N . VAL A 1 217 ? -1.201 -10.069 26.840 1.00 41.72 217 VAL A N 1
ATOM 1826 C CA . VAL A 1 217 ? -0.109 -9.388 27.528 1.00 41.72 217 VAL A CA 1
ATOM 1827 C C . VAL A 1 217 ? -0.789 -8.730 28.715 1.00 41.72 217 VAL A C 1
ATOM 1829 O O . VAL A 1 217 ? -1.711 -7.951 28.484 1.00 41.72 217 VAL A O 1
ATOM 1832 N N . GLU A 1 218 ? -0.406 -9.078 29.950 1.00 41.06 218 GLU A N 1
ATOM 1833 C CA . GLU A 1 218 ? -0.931 -8.454 31.175 1.00 41.06 218 GLU A CA 1
ATOM 1834 C C . GLU A 1 218 ? -1.053 -6.942 30.966 1.00 41.06 218 GLU A C 1
ATOM 1836 O O . GLU A 1 218 ? -0.063 -6.204 30.950 1.00 41.06 218 GLU A O 1
ATOM 1841 N N . SER A 1 219 ? -2.279 -6.486 30.719 1.00 55.25 219 SER A N 1
ATOM 1842 C CA . SER A 1 219 ? -2.521 -5.106 30.362 1.00 55.25 219 SER A CA 1
ATOM 1843 C C . SER A 1 219 ? -2.315 -4.278 31.621 1.00 55.25 219 SER A C 1
ATOM 1845 O O . SER A 1 219 ? -2.924 -4.518 32.664 1.00 55.25 219 SER A O 1
ATOM 1847 N N . THR A 1 220 ? -1.464 -3.257 31.541 1.00 70.62 220 THR A N 1
ATOM 1848 C CA . THR A 1 220 ? -1.256 -2.284 32.628 1.00 70.62 220 THR A CA 1
ATOM 1849 C C . THR A 1 220 ? -2.509 -1.451 32.929 1.00 70.62 220 THR A C 1
ATOM 1851 O O . THR A 1 220 ? -2.505 -0.633 33.847 1.00 70.62 220 THR A O 1
ATOM 1854 N N . PHE A 1 221 ? -3.592 -1.672 32.181 1.00 81.88 221 PHE A N 1
ATOM 1855 C CA . PHE A 1 221 ? -4.881 -1.024 32.321 1.00 81.88 221 PHE A CA 1
ATOM 1856 C C . PHE A 1 221 ? -6.024 -2.050 32.388 1.00 81.88 221 PHE A C 1
ATOM 1858 O O . PHE A 1 221 ? -5.881 -3.206 31.981 1.00 81.88 221 PHE A O 1
ATOM 1865 N N . LYS A 1 222 ? -7.167 -1.615 32.924 1.00 86.19 222 LYS A N 1
ATOM 1866 C CA . LYS A 1 222 ? -8.411 -2.384 33.040 1.00 86.19 222 LYS A CA 1
ATOM 1867 C C . LYS A 1 222 ? -9.592 -1.565 32.544 1.00 86.19 222 LYS A C 1
ATOM 1869 O O . LYS A 1 222 ? -9.642 -0.356 32.775 1.00 86.19 222 LYS A O 1
ATOM 1874 N N . ILE A 1 223 ? -10.567 -2.256 31.961 1.00 88.12 223 ILE A N 1
ATOM 1875 C CA . ILE A 1 223 ? -11.856 -1.690 31.564 1.00 88.12 223 ILE A CA 1
ATOM 1876 C C . ILE A 1 223 ? -12.953 -2.371 32.366 1.00 88.12 223 ILE A C 1
ATOM 1878 O O . ILE A 1 223 ? -13.022 -3.600 32.418 1.00 88.12 223 ILE A O 1
ATOM 1882 N N . PHE A 1 224 ? -13.815 -1.582 33.001 1.00 90.38 224 PHE A N 1
ATOM 1883 C CA . PHE A 1 224 ? -14.961 -2.122 33.720 1.00 90.38 224 PHE A CA 1
ATOM 1884 C C . PHE A 1 224 ? -16.147 -1.146 33.768 1.00 90.38 224 PHE A C 1
ATOM 1886 O O . PHE A 1 224 ? -15.940 0.065 33.773 1.00 90.38 224 PHE A O 1
ATOM 1893 N N . PRO A 1 225 ? -17.388 -1.654 33.863 1.00 92.25 225 PRO A N 1
ATOM 1894 C CA . PRO A 1 225 ? -17.744 -3.070 33.746 1.00 92.25 225 PRO A CA 1
ATOM 1895 C C . PRO A 1 225 ? -17.518 -3.594 32.315 1.00 92.25 225 PRO A C 1
ATOM 1897 O O . PRO A 1 225 ? -17.522 -2.826 31.363 1.00 92.25 225 PRO A O 1
ATOM 1900 N N . ASN A 1 226 ? -17.258 -4.892 32.172 1.00 89.44 226 ASN A N 1
ATOM 1901 C CA . ASN A 1 226 ? -17.232 -5.593 30.888 1.00 89.44 226 ASN A CA 1
ATOM 1902 C C . ASN A 1 226 ? -17.741 -7.028 31.138 1.00 89.44 226 ASN A C 1
ATOM 1904 O O . ASN A 1 226 ? -17.031 -7.792 31.796 1.00 89.44 226 ASN A O 1
ATOM 1908 N N . PRO A 1 227 ? -18.963 -7.405 30.714 1.00 93.75 227 PRO A N 1
ATOM 1909 C CA . PRO A 1 227 ? -19.887 -6.638 29.871 1.00 93.75 227 PRO A CA 1
ATOM 1910 C C . PRO A 1 227 ? -20.415 -5.337 30.500 1.00 93.75 227 PRO A C 1
ATOM 1912 O O . PRO A 1 227 ? -20.539 -5.233 31.719 1.00 93.75 227 PRO A O 1
ATOM 1915 N N . ALA A 1 228 ? -20.721 -4.349 29.662 1.00 93.38 228 ALA A N 1
ATOM 1916 C CA . ALA A 1 228 ? -21.122 -2.993 30.029 1.00 93.38 228 ALA A CA 1
ATOM 1917 C C . ALA A 1 228 ? -22.539 -2.658 29.544 1.00 93.38 228 ALA A C 1
ATOM 1919 O O . ALA A 1 228 ? -22.950 -3.142 28.494 1.00 93.38 228 ALA A O 1
ATOM 1920 N N . GLN A 1 229 ? -23.253 -1.790 30.273 1.00 92.62 229 GLN A N 1
ATOM 1921 C CA . GLN A 1 229 ? -24.583 -1.296 29.878 1.00 92.62 229 GLN A CA 1
ATOM 1922 C C . GLN A 1 229 ? -24.534 0.149 29.377 1.00 92.62 229 GLN A C 1
ATOM 1924 O O . GLN A 1 229 ? -24.608 0.401 28.182 1.00 92.62 229 GLN A O 1
ATOM 1929 N N . ASP A 1 230 ? -24.373 1.116 30.280 1.00 91.38 230 ASP A N 1
ATOM 1930 C CA . ASP A 1 230 ? -24.471 2.538 29.924 1.00 91.38 230 ASP A CA 1
ATOM 1931 C C . ASP A 1 230 ? -23.100 3.210 29.762 1.00 91.38 230 ASP A C 1
ATOM 1933 O O . ASP A 1 230 ? -22.915 4.087 28.913 1.00 91.38 230 ASP A O 1
ATOM 1937 N N . GLU A 1 231 ? -22.135 2.807 30.585 1.00 91.75 231 GLU A N 1
ATOM 1938 C CA . GLU A 1 231 ? -20.823 3.434 30.688 1.00 91.75 231 GLU A CA 1
ATOM 1939 C C . GLU A 1 231 ? -19.725 2.407 30.967 1.00 91.75 231 GLU A C 1
ATOM 1941 O O . GLU A 1 231 ? -19.973 1.352 31.555 1.00 91.75 231 GLU A O 1
ATOM 1946 N N . ILE A 1 232 ? -18.506 2.749 30.559 1.00 91.94 232 ILE A N 1
ATOM 1947 C CA . ILE A 1 232 ? -17.273 2.026 30.885 1.00 91.94 232 ILE A CA 1
ATOM 1948 C C . ILE A 1 232 ? -16.268 2.989 31.509 1.00 91.94 232 ILE A C 1
ATOM 1950 O O . ILE A 1 232 ? -16.210 4.162 31.133 1.00 91.94 232 ILE A O 1
ATOM 1954 N N . LEU A 1 233 ? -15.479 2.484 32.452 1.00 91.69 233 LEU A N 1
ATOM 1955 C CA . LEU A 1 233 ? -14.382 3.181 33.109 1.00 91.69 233 LEU A CA 1
ATOM 1956 C C . LEU A 1 233 ? -13.050 2.566 32.681 1.00 91.69 233 LEU A C 1
ATOM 1958 O O . LEU A 1 233 ? -12.907 1.340 32.654 1.00 91.69 233 LEU A O 1
ATOM 1962 N N . ILE A 1 234 ? -12.069 3.425 32.423 1.00 90.69 234 ILE A N 1
ATOM 1963 C CA . ILE A 1 234 ? -10.677 3.040 32.190 1.00 90.69 234 ILE A CA 1
ATOM 1964 C C . ILE A 1 234 ? -9.869 3.277 33.469 1.00 90.69 234 ILE A C 1
ATOM 1966 O O . ILE A 1 234 ? -9.916 4.355 34.063 1.00 90.69 234 ILE A O 1
ATOM 1970 N N . SER A 1 235 ? -9.101 2.276 33.894 1.00 88.25 235 SER A N 1
ATOM 1971 C CA . SER A 1 235 ? -8.198 2.361 35.046 1.00 88.25 235 SER A CA 1
ATOM 1972 C C . SER A 1 235 ? -6.797 1.882 34.678 1.00 88.25 235 SER A C 1
ATOM 1974 O O . SER A 1 235 ? -6.660 0.990 33.850 1.00 88.25 235 SER A O 1
ATOM 1976 N N . GLY A 1 236 ? -5.756 2.442 35.300 1.00 85.50 236 GLY A N 1
ATOM 1977 C CA . GLY A 1 236 ? -4.354 2.044 35.086 1.00 85.50 236 GLY A CA 1
ATOM 1978 C C . GLY A 1 236 ? -3.629 2.775 33.948 1.00 85.50 236 GLY A C 1
ATOM 1979 O O . GLY A 1 236 ? -2.409 2.696 33.856 1.00 85.50 236 GLY A O 1
ATOM 1980 N N . VAL A 1 237 ? -4.347 3.562 33.142 1.00 84.44 237 VAL A N 1
ATOM 1981 C CA . VAL A 1 237 ? -3.777 4.459 32.126 1.00 84.44 237 VAL A CA 1
ATOM 1982 C C . VAL A 1 237 ? -4.451 5.827 32.203 1.00 84.44 237 VAL A C 1
ATOM 1984 O O . VAL A 1 237 ? -5.636 5.913 32.519 1.00 84.44 237 VAL A O 1
ATOM 1987 N N . ILE A 1 238 ? -3.686 6.890 31.937 1.00 84.94 238 ILE A N 1
ATOM 1988 C CA . ILE A 1 238 ? -4.216 8.244 31.747 1.00 84.94 238 ILE A CA 1
ATOM 1989 C C . ILE A 1 238 ? -4.392 8.448 30.236 1.00 84.94 238 ILE A C 1
ATOM 1991 O O . ILE A 1 238 ? -3.386 8.610 29.535 1.00 84.94 238 ILE A O 1
ATOM 1995 N N . PRO A 1 239 ? -5.627 8.370 29.718 1.00 84.44 239 PRO A N 1
ATOM 1996 C CA . PRO A 1 239 ? -5.895 8.560 28.300 1.00 84.44 239 PRO A CA 1
ATOM 1997 C C . PRO A 1 239 ? -5.768 10.041 27.908 1.00 84.44 239 PRO A C 1
ATOM 1999 O O . PRO A 1 239 ? -6.338 10.919 28.551 1.00 84.44 239 PRO A O 1
ATOM 2002 N N . GLU A 1 240 ? -5.052 10.302 26.822 1.00 83.75 240 GLU A N 1
ATOM 2003 C CA . GLU A 1 240 ? -5.111 11.560 26.072 1.00 83.75 240 GLU A CA 1
ATOM 2004 C C . GLU A 1 240 ? -6.349 11.572 25.167 1.00 83.75 240 GLU A C 1
ATOM 2006 O O . GLU A 1 240 ? -7.083 12.556 25.092 1.00 83.75 240 GLU A O 1
ATOM 2011 N N . SER A 1 241 ? -6.617 10.443 24.506 1.00 84.44 241 SER A N 1
ATOM 2012 C CA . SER A 1 241 ? -7.822 10.246 23.709 1.00 84.44 241 SER A CA 1
ATOM 2013 C C . SER A 1 241 ? -8.326 8.813 23.799 1.00 84.44 241 SER A C 1
ATOM 2015 O O . SER A 1 241 ? -7.564 7.865 24.024 1.00 84.44 241 SER A O 1
ATOM 2017 N N . VAL A 1 242 ? -9.640 8.662 23.627 1.00 87.50 242 VAL A N 1
ATOM 2018 C CA . VAL A 1 242 ? -10.287 7.357 23.583 1.00 87.50 242 VAL A CA 1
ATOM 2019 C C . VAL A 1 242 ? -11.283 7.295 22.442 1.00 87.50 242 VAL A C 1
ATOM 2021 O O . VAL A 1 242 ? -12.103 8.196 22.267 1.00 87.50 242 VAL A O 1
ATOM 2024 N N . ILE A 1 243 ? -11.215 6.202 21.691 1.00 87.31 243 ILE A N 1
ATOM 2025 C CA . ILE A 1 243 ? -12.031 5.957 20.512 1.00 87.31 243 ILE A CA 1
ATOM 2026 C C . ILE A 1 243 ? -12.659 4.570 20.641 1.00 87.31 243 ILE A C 1
ATOM 2028 O O . ILE A 1 243 ? -11.979 3.604 20.988 1.00 87.31 243 ILE A O 1
ATOM 2032 N N . VAL A 1 244 ? -13.960 4.463 20.366 1.00 89.19 244 VAL A N 1
ATOM 2033 C CA . VAL A 1 244 ? -14.656 3.170 20.292 1.00 89.19 244 VAL A CA 1
ATOM 2034 C C . VAL A 1 244 ? -14.979 2.867 18.841 1.00 89.19 244 VAL A C 1
ATOM 2036 O O . VAL A 1 244 ? -15.566 3.704 18.148 1.00 89.19 244 VAL A O 1
ATOM 2039 N N . TYR A 1 245 ? -14.655 1.653 18.420 1.00 85.75 245 TYR A N 1
ATOM 2040 C CA . TYR A 1 245 ? -14.931 1.123 17.097 1.00 85.75 245 TYR A CA 1
ATOM 2041 C C . TYR A 1 245 ? -15.907 -0.052 17.168 1.00 85.75 245 TYR A C 1
ATOM 2043 O O . TYR A 1 245 ? -15.891 -0.828 18.127 1.00 85.75 245 TYR A O 1
ATOM 2051 N N . ASP A 1 246 ? -16.756 -0.202 16.153 1.00 87.75 246 ASP A N 1
ATOM 2052 C CA . ASP A 1 246 ? -17.515 -1.439 15.958 1.00 87.75 246 ASP A CA 1
ATOM 2053 C C . ASP A 1 246 ? -16.612 -2.588 15.466 1.00 87.75 246 ASP A C 1
ATOM 2055 O O . ASP A 1 246 ? -15.427 -2.406 15.180 1.00 87.75 246 ASP A O 1
ATOM 2059 N N . VAL A 1 247 ? -17.166 -3.801 15.353 1.00 81.31 247 VAL A N 1
ATOM 2060 C CA . VAL A 1 247 ? -16.422 -4.982 14.867 1.00 81.31 247 VAL A CA 1
ATOM 2061 C C . VAL A 1 247 ? -15.906 -4.853 13.432 1.00 81.31 247 VAL A C 1
ATOM 2063 O O . VAL A 1 247 ? -15.052 -5.635 13.023 1.00 81.31 247 VAL A O 1
ATOM 2066 N N . LEU A 1 248 ? -16.418 -3.895 12.657 1.00 77.88 248 LEU A N 1
ATOM 2067 C CA . LEU A 1 248 ? -15.952 -3.597 11.305 1.00 77.88 248 LEU A CA 1
ATOM 2068 C C . LEU A 1 248 ? -14.905 -2.475 11.302 1.00 77.88 248 LEU A C 1
ATOM 2070 O O . LEU A 1 248 ? -14.522 -2.012 10.229 1.00 77.88 248 LEU A O 1
ATOM 2074 N N . GLY A 1 249 ? -14.443 -2.031 12.474 1.00 73.38 249 GLY A N 1
ATOM 2075 C CA . GLY A 1 249 ? -13.453 -0.972 12.631 1.00 73.38 249 GLY A CA 1
ATOM 2076 C C . GLY A 1 249 ? -13.993 0.421 12.322 1.00 73.38 249 GLY A C 1
ATOM 2077 O O . GLY A 1 249 ? -13.210 1.325 12.083 1.00 73.38 249 GLY A O 1
ATOM 2078 N N . LYS A 1 250 ? -15.312 0.639 12.275 1.00 82.38 250 LYS A N 1
ATOM 2079 C CA . LYS A 1 250 ? -15.886 1.986 12.125 1.00 82.38 250 LYS A CA 1
ATOM 2080 C C . LYS A 1 250 ? -15.951 2.685 13.476 1.00 82.38 250 LYS A C 1
ATOM 2082 O O . LYS A 1 250 ? -16.445 2.108 14.441 1.00 82.38 250 LYS A O 1
ATOM 2087 N N . MET A 1 251 ? -15.509 3.941 13.532 1.00 85.69 251 MET A N 1
ATOM 2088 C CA . MET A 1 251 ? -15.611 4.772 14.732 1.00 85.69 251 MET A CA 1
ATOM 2089 C C . MET A 1 251 ? -17.084 5.032 15.095 1.00 85.69 251 MET A C 1
ATOM 2091 O O . MET A 1 251 ? -17.859 5.516 14.267 1.00 85.69 251 MET A O 1
ATOM 2095 N N . VAL A 1 252 ? -17.480 4.709 16.331 1.00 87.56 252 VAL A N 1
ATOM 2096 C CA . VAL A 1 252 ? -18.881 4.778 16.797 1.00 87.56 252 VAL A CA 1
ATOM 2097 C C . VAL A 1 252 ? -19.107 5.641 18.038 1.00 87.56 252 VAL A C 1
ATOM 2099 O O . VAL A 1 252 ? -20.227 6.109 18.225 1.00 87.56 252 VAL A O 1
ATOM 2102 N N . VAL A 1 253 ? -18.088 5.908 18.865 1.00 76.69 253 VAL A N 1
ATOM 2103 C CA . VAL A 1 253 ? -18.219 6.809 20.030 1.00 76.69 253 VAL A CA 1
ATOM 2104 C C . VAL A 1 253 ? -17.064 7.787 20.097 1.00 76.69 253 VAL A C 1
ATOM 2106 O O . VAL A 1 253 ? -15.910 7.412 19.911 1.00 76.69 253 VAL A O 1
ATOM 2109 N N . THR A 1 254 ? -17.400 9.032 20.435 1.00 60.44 254 THR A N 1
ATOM 2110 C CA . THR A 1 254 ? -16.460 10.158 20.510 1.00 60.44 254 THR A CA 1
ATOM 2111 C C . THR A 1 254 ? -16.538 10.950 21.821 1.00 60.44 254 THR A C 1
ATOM 2113 O O . THR A 1 254 ? -15.799 11.914 21.995 1.00 60.44 254 THR A O 1
ATOM 2116 N N . LYS A 1 255 ? -17.426 10.587 22.762 1.00 71.12 255 LYS A N 1
ATOM 2117 C CA . LYS A 1 255 ? -17.602 11.314 24.035 1.00 71.12 255 LYS A CA 1
ATOM 2118 C C . LYS A 1 255 ? -16.902 10.603 25.189 1.00 71.12 255 LYS A C 1
ATOM 2120 O O . LYS A 1 255 ? -17.525 9.844 25.933 1.00 71.12 255 LYS A O 1
ATOM 2125 N N . PHE A 1 256 ? -15.608 10.871 25.306 1.00 82.69 256 PHE A N 1
ATOM 2126 C CA . PHE A 1 256 ? -14.789 10.532 26.462 1.00 82.69 256 PHE A CA 1
ATOM 2127 C C . PHE A 1 256 ? -14.813 11.683 27.479 1.00 82.69 256 PHE A C 1
ATOM 2129 O O . PHE A 1 256 ? -14.605 12.838 27.108 1.00 82.69 256 PHE A O 1
ATOM 2136 N N . ASP A 1 257 ? -15.083 11.371 28.744 1.00 83.12 257 ASP A N 1
ATOM 2137 C CA . ASP A 1 257 ? -14.960 12.313 29.855 1.00 83.12 257 ASP A CA 1
ATOM 2138 C C . ASP A 1 257 ? -13.603 12.117 30.542 1.00 83.12 257 ASP A C 1
ATOM 2140 O O . ASP A 1 257 ? -13.394 11.150 31.281 1.00 83.12 257 ASP A O 1
ATOM 2144 N N . ALA A 1 258 ? -12.689 13.055 30.288 1.00 80.31 258 ALA A N 1
ATOM 2145 C CA . ALA A 1 258 ? -11.334 13.043 30.828 1.00 80.31 258 ALA A CA 1
ATOM 2146 C C . ALA A 1 258 ? -11.267 13.299 32.342 1.00 80.31 258 ALA A C 1
ATOM 2148 O O . ALA A 1 258 ? -10.295 12.891 32.976 1.00 80.31 258 ALA A O 1
ATOM 2149 N N . GLU A 1 259 ? -12.276 13.938 32.947 1.00 81.56 259 GLU A N 1
ATOM 2150 C CA . GLU A 1 259 ? -12.293 14.164 34.399 1.00 81.56 259 GLU A CA 1
ATOM 2151 C C . GLU A 1 259 ? -12.627 12.875 35.153 1.00 81.56 259 GLU A C 1
ATOM 2153 O O . GLU A 1 259 ? -12.093 12.617 36.234 1.00 81.56 259 GLU A O 1
ATOM 2158 N N . THR A 1 260 ? -13.505 12.050 34.579 1.00 83.81 260 THR A N 1
ATOM 2159 C CA . THR A 1 260 ? -13.996 10.827 35.225 1.00 83.81 260 THR A CA 1
ATOM 2160 C C . THR A 1 260 ? -13.398 9.541 34.657 1.00 83.81 260 THR A C 1
ATOM 2162 O O . THR A 1 260 ? -13.628 8.473 35.225 1.00 83.81 260 THR A O 1
ATOM 2165 N N . ASN A 1 261 ? -12.611 9.619 33.578 1.00 86.88 261 ASN A N 1
ATOM 2166 C CA . ASN A 1 261 ? -12.124 8.480 32.791 1.00 86.88 261 ASN A CA 1
ATOM 2167 C C . ASN A 1 261 ? -13.254 7.538 32.339 1.00 86.88 261 ASN A C 1
ATOM 2169 O O . ASN A 1 261 ? -13.085 6.313 32.297 1.00 86.88 261 ASN A O 1
ATOM 2173 N N . LYS A 1 262 ? -14.419 8.114 32.018 1.00 88.44 262 LYS A N 1
ATOM 2174 C CA . LYS A 1 262 ? -15.615 7.378 31.601 1.00 88.44 262 LYS A CA 1
ATOM 2175 C C . LYS A 1 262 ? -15.946 7.598 30.138 1.00 88.44 262 LYS A C 1
ATOM 2177 O O . LYS A 1 262 ? -15.704 8.661 29.567 1.00 88.44 262 LYS A O 1
ATOM 2182 N N . ILE A 1 263 ? -16.578 6.594 29.546 1.00 90.38 263 ILE A N 1
ATOM 2183 C CA . ILE A 1 263 ? -17.104 6.656 28.183 1.00 90.38 263 ILE A CA 1
ATOM 2184 C C . ILE A 1 263 ? -18.559 6.237 28.224 1.00 90.38 263 ILE A C 1
ATOM 2186 O O . ILE A 1 263 ? -18.891 5.158 28.717 1.00 90.38 263 ILE A O 1
ATOM 2190 N N . ASN A 1 264 ? -19.425 7.091 27.687 1.00 90.19 264 ASN A N 1
ATOM 2191 C CA . ASN A 1 264 ? -20.842 6.790 27.561 1.00 90.19 264 ASN A CA 1
ATOM 2192 C C . ASN A 1 264 ? -21.087 5.984 26.280 1.00 90.19 264 ASN A C 1
ATOM 2194 O O . ASN A 1 264 ? -20.922 6.498 25.172 1.00 90.19 264 ASN A O 1
ATOM 2198 N N . ILE A 1 265 ? -21.525 4.739 26.447 1.00 91.25 265 ILE A N 1
ATOM 2199 C CA . ILE A 1 265 ? -21.844 3.807 25.359 1.00 91.25 265 ILE A CA 1
ATOM 2200 C C . ILE A 1 265 ? -23.334 3.448 25.315 1.00 91.25 265 ILE A C 1
ATOM 2202 O O . ILE A 1 265 ? -23.740 2.603 24.526 1.00 91.25 265 ILE A O 1
ATOM 2206 N N . LYS A 1 266 ? -24.172 4.114 26.118 1.00 91.12 266 LYS A N 1
ATOM 2207 C CA . LYS A 1 266 ? -25.613 3.841 26.258 1.00 91.12 266 LYS A CA 1
ATOM 2208 C C . LYS A 1 266 ? -26.385 3.816 24.936 1.00 91.12 266 LYS A C 1
ATOM 2210 O O . LYS A 1 266 ? -27.401 3.145 24.812 1.00 91.12 266 LYS A O 1
ATOM 2215 N N . HIS A 1 267 ? -25.932 4.604 23.968 1.00 90.06 267 HIS A N 1
ATOM 2216 C CA . HIS A 1 267 ? -26.565 4.749 22.660 1.00 90.06 267 HIS A CA 1
ATOM 2217 C C . HIS A 1 267 ? -26.125 3.680 21.649 1.00 90.06 267 HIS A C 1
ATOM 2219 O O . HIS A 1 267 ? -26.697 3.614 20.561 1.00 90.06 267 HIS A O 1
ATOM 2225 N N . LEU A 1 268 ? -25.110 2.876 21.977 1.00 91.25 268 LEU A N 1
ATOM 2226 C CA . LEU A 1 268 ? -24.655 1.785 21.128 1.00 91.25 268 LEU A CA 1
ATOM 2227 C C . LEU A 1 268 ? -25.596 0.576 21.262 1.00 91.25 268 LEU A C 1
ATOM 2229 O O . LEU A 1 268 ? -26.020 0.261 22.377 1.00 91.25 268 LEU A O 1
ATOM 2233 N N . PRO A 1 269 ? -25.911 -0.118 20.155 1.00 93.06 269 PRO A N 1
ATOM 2234 C CA . PRO A 1 269 ? -26.573 -1.417 20.201 1.00 93.06 269 PRO A CA 1
ATOM 2235 C C . PRO A 1 269 ? -25.779 -2.459 20.998 1.00 93.06 269 PRO A C 1
ATOM 2237 O O . PRO A 1 269 ? -24.572 -2.334 21.190 1.00 93.06 269 PRO A O 1
ATOM 2240 N N . ASP A 1 270 ? -26.451 -3.527 21.415 1.00 93.88 270 ASP A N 1
ATOM 2241 C CA . ASP A 1 270 ? -25.777 -4.657 22.052 1.00 93.88 270 ASP A CA 1
ATOM 2242 C C . ASP A 1 270 ? -24.863 -5.365 21.051 1.00 93.88 270 ASP A C 1
ATOM 2244 O O . ASP A 1 270 ? -25.232 -5.602 19.896 1.00 93.88 270 ASP A O 1
ATOM 2248 N N . GLY A 1 271 ? -23.648 -5.692 21.486 1.00 90.06 271 GLY A N 1
ATOM 2249 C CA . GLY A 1 271 ? -22.632 -6.223 20.586 1.00 90.06 271 GLY A CA 1
ATOM 2250 C C . GLY A 1 271 ? -21.209 -6.145 21.122 1.00 90.06 271 GLY A C 1
ATOM 2251 O O . GLY A 1 271 ? -20.955 -5.726 22.251 1.00 90.06 271 GLY A O 1
ATOM 2252 N N . LEU A 1 272 ? -20.273 -6.586 20.283 1.00 88.06 272 LEU A N 1
ATOM 2253 C CA . LEU A 1 272 ? -18.837 -6.500 20.529 1.00 88.06 272 LEU A CA 1
ATOM 2254 C C . LEU A 1 272 ? -18.291 -5.191 19.946 1.00 88.06 272 LEU A C 1
ATOM 2256 O O . LEU A 1 272 ? -18.635 -4.811 18.828 1.00 88.06 272 LEU A O 1
ATOM 2260 N N . TYR A 1 273 ? -17.403 -4.543 20.685 1.00 89.25 273 TYR A N 1
ATOM 2261 C CA . TYR A 1 273 ? -16.740 -3.301 20.302 1.00 89.25 273 TYR A CA 1
ATOM 2262 C C . TYR A 1 273 ? -15.246 -3.382 20.608 1.00 89.25 273 TYR A C 1
ATOM 2264 O O . TYR A 1 273 ? -14.817 -4.177 21.450 1.00 89.25 273 TYR A O 1
ATOM 2272 N N . ILE A 1 274 ? -14.458 -2.549 19.932 1.00 86.31 274 ILE A N 1
ATOM 2273 C CA . ILE A 1 274 ? -13.023 -2.398 20.177 1.00 86.31 274 ILE A CA 1
ATOM 2274 C C . ILE A 1 274 ? -12.780 -1.006 20.756 1.00 86.31 274 ILE A C 1
ATOM 2276 O O . ILE A 1 274 ? -13.160 0.000 20.157 1.00 86.31 274 ILE A O 1
ATOM 2280 N N . LEU A 1 275 ? -12.150 -0.946 21.925 1.00 87.38 275 LEU A N 1
ATOM 2281 C CA . LEU A 1 275 ? -11.669 0.291 22.525 1.00 87.38 275 LEU A CA 1
ATOM 2282 C C . LEU A 1 275 ? -10.241 0.549 22.081 1.00 87.38 275 LEU A C 1
ATOM 2284 O O . LEU A 1 275 ? -9.414 -0.344 22.227 1.00 87.38 275 LEU A O 1
ATOM 2288 N N . LYS A 1 276 ? -9.940 1.770 21.648 1.00 84.62 276 LYS A N 1
ATOM 2289 C CA . LYS A 1 276 ? -8.582 2.274 21.433 1.00 84.62 276 LYS A CA 1
ATOM 2290 C C . LYS A 1 276 ? -8.312 3.434 22.381 1.00 84.62 276 LYS A C 1
ATOM 2292 O O . LYS A 1 276 ? -9.069 4.401 22.402 1.00 84.62 276 LYS A O 1
ATOM 2297 N N . ILE A 1 277 ? -7.221 3.348 23.128 1.00 83.62 277 ILE A N 1
ATOM 2298 C CA . ILE A 1 277 ? -6.750 4.387 24.043 1.00 83.62 277 ILE A CA 1
ATOM 2299 C C . ILE A 1 277 ? -5.392 4.875 23.550 1.00 83.62 277 ILE A C 1
ATOM 2301 O O . ILE A 1 277 ? -4.492 4.067 23.327 1.00 83.62 277 ILE A O 1
ATOM 2305 N N . ILE A 1 278 ? -5.237 6.187 23.421 1.00 81.06 278 ILE A N 1
ATOM 2306 C CA . ILE A 1 278 ? -3.939 6.838 23.234 1.00 81.06 278 ILE A CA 1
ATOM 2307 C C . ILE A 1 278 ? -3.637 7.561 24.541 1.00 81.06 278 ILE A C 1
ATOM 2309 O O . ILE A 1 278 ? -4.459 8.356 24.994 1.00 81.06 278 ILE A O 1
ATOM 2313 N N . SER A 1 279 ? -2.521 7.250 25.191 1.00 81.19 279 SER A N 1
ATOM 2314 C CA . SER A 1 279 ? -2.093 7.907 26.431 1.00 81.19 279 SER A CA 1
ATOM 2315 C C . SER A 1 279 ? -1.216 9.126 26.165 1.00 81.19 279 SER A C 1
ATOM 2317 O O . SER A 1 279 ? -0.639 9.259 25.092 1.00 81.19 279 SER A O 1
ATOM 2319 N N . ASN A 1 280 ? -1.042 9.967 27.189 1.00 78.19 280 ASN A N 1
ATOM 2320 C CA . ASN A 1 280 ? -0.217 11.184 27.117 1.00 78.19 280 ASN A CA 1
ATOM 2321 C C . ASN A 1 280 ? 1.261 10.936 26.746 1.00 78.19 280 ASN A C 1
ATOM 2323 O O . ASN A 1 280 ? 1.961 11.864 26.356 1.00 78.19 280 ASN A O 1
ATOM 2327 N N . ASP A 1 281 ? 1.772 9.711 26.918 1.00 75.38 281 ASP A N 1
ATOM 2328 C CA . ASP A 1 281 ? 3.112 9.299 26.473 1.00 75.38 281 ASP A CA 1
ATOM 2329 C C . ASP A 1 281 ? 3.107 8.687 25.059 1.00 75.38 281 ASP A C 1
ATOM 2331 O O . ASP A 1 281 ? 4.033 7.963 24.695 1.00 75.38 281 ASP A O 1
ATOM 2335 N N . ALA A 1 282 ? 2.059 8.967 24.275 1.00 69.06 282 ALA A N 1
ATOM 2336 C CA . ALA A 1 282 ? 1.815 8.479 22.919 1.00 69.06 282 ALA A CA 1
ATOM 2337 C C . ALA A 1 282 ? 1.772 6.945 22.784 1.00 69.06 282 ALA A C 1
ATOM 2339 O O . ALA A 1 282 ? 1.885 6.411 21.678 1.00 69.06 282 ALA A O 1
ATOM 2340 N N . LYS A 1 283 ? 1.585 6.209 23.890 1.00 66.44 283 LYS A N 1
ATOM 2341 C CA . LYS A 1 283 ? 1.358 4.763 23.831 1.00 66.44 283 LYS A CA 1
ATOM 2342 C C . LYS A 1 283 ? -0.079 4.467 23.451 1.00 66.44 283 LYS A C 1
ATOM 2344 O O . LYS A 1 283 ? -1.018 5.157 23.842 1.00 66.44 283 LYS A O 1
ATOM 2349 N N . MET A 1 284 ? -0.231 3.392 22.695 1.00 70.75 284 MET A N 1
ATOM 2350 C CA . MET A 1 284 ? -1.506 2.964 22.158 1.00 70.75 284 MET A CA 1
ATOM 2351 C C . MET A 1 284 ? -1.903 1.634 22.790 1.00 70.75 284 MET A C 1
ATOM 2353 O O . MET A 1 284 ? -1.120 0.685 22.786 1.00 70.75 284 MET A O 1
ATOM 2357 N N . TYR A 1 285 ? -3.118 1.577 23.324 1.00 78.44 285 TYR A N 1
ATOM 2358 C CA . TYR A 1 285 ? -3.694 0.391 23.945 1.00 78.44 285 TYR A CA 1
ATOM 2359 C C . TYR A 1 285 ? -5.013 0.042 23.266 1.00 78.44 285 TYR A C 1
ATOM 2361 O O . TYR A 1 285 ? -5.768 0.937 22.878 1.00 78.44 285 TYR A O 1
ATOM 2369 N N . THR A 1 286 ? -5.322 -1.249 23.174 1.00 78.44 286 THR A N 1
ATOM 2370 C CA . THR A 1 286 ? -6.634 -1.721 22.723 1.00 78.44 286 THR A CA 1
ATOM 2371 C C . THR A 1 286 ? -7.170 -2.848 23.566 1.00 78.44 286 THR A C 1
ATOM 2373 O O . THR A 1 286 ? -6.405 -3.662 24.076 1.00 78.44 286 THR A O 1
ATOM 2376 N N . ASP A 1 287 ? -8.493 -2.919 23.649 1.00 82.94 287 ASP A N 1
ATOM 2377 C CA . ASP A 1 287 ? -9.197 -4.000 24.326 1.00 82.94 287 ASP A CA 1
ATOM 2378 C C . ASP A 1 287 ? -10.606 -4.191 23.740 1.00 82.94 287 ASP A C 1
ATOM 2380 O O . ASP A 1 287 ? -11.135 -3.328 23.032 1.00 82.94 287 ASP A O 1
ATOM 2384 N N . LYS A 1 288 ? -11.227 -5.329 24.037 1.00 84.81 288 LYS A N 1
ATOM 2385 C CA . LYS A 1 288 ? -12.593 -5.667 23.633 1.00 84.81 288 LYS A CA 1
ATOM 2386 C C . LYS A 1 288 ? -13.597 -5.250 24.701 1.00 84.81 288 LYS A C 1
ATOM 2388 O O . LYS A 1 288 ? -13.420 -5.532 25.882 1.00 84.81 288 LYS A O 1
ATOM 2393 N N . ILE A 1 289 ? -14.728 -4.699 24.273 1.00 89.62 289 ILE A N 1
ATOM 2394 C CA . ILE A 1 289 ? -15.871 -4.396 25.142 1.00 89.62 289 ILE A CA 1
ATOM 2395 C C . ILE A 1 289 ? -17.098 -5.154 24.649 1.00 89.62 289 ILE A C 1
ATOM 2397 O O . ILE A 1 289 ? -17.396 -5.155 23.455 1.00 89.62 289 ILE A O 1
ATOM 2401 N N . ILE A 1 290 ? -17.836 -5.762 25.573 1.00 91.62 290 ILE A N 1
ATOM 2402 C CA . ILE A 1 290 ? -19.132 -6.390 25.313 1.00 91.62 290 ILE A CA 1
ATOM 2403 C C . ILE A 1 290 ? -20.227 -5.460 25.853 1.00 91.62 290 ILE A C 1
ATOM 2405 O O . ILE A 1 290 ? -20.268 -5.205 27.053 1.00 91.62 290 ILE A O 1
ATOM 2409 N N . LYS A 1 291 ? -21.113 -4.956 24.989 1.00 92.69 291 LYS A N 1
ATOM 2410 C CA . LYS A 1 291 ? -22.268 -4.106 25.339 1.00 92.69 291 LYS A CA 1
ATOM 2411 C C . LYS A 1 291 ? -23.547 -4.949 25.450 1.00 92.69 291 LYS A C 1
ATOM 2413 O O . LYS A 1 291 ? -23.792 -5.782 24.574 1.00 92.69 291 LYS A O 1
ATOM 2418 N N . GLN A 1 292 ? -24.330 -4.724 26.512 1.00 90.62 292 GLN A N 1
ATOM 2419 C CA . GLN A 1 292 ? -25.588 -5.415 26.857 1.00 90.62 292 GLN A CA 1
ATOM 2420 C C . GLN A 1 292 ? -26.656 -4.472 27.415 1.00 90.62 292 GLN A C 1
ATOM 2422 O O . GLN A 1 292 ? -26.296 -3.335 27.802 1.00 90.62 292 GLN A O 1
#